Protein AF-Q2K8Q1-F1 (afdb_monomer_lite)

Structure (mmCIF, N/CA/C/O backbone):
data_AF-Q2K8Q1-F1
#
_entry.id   AF-Q2K8Q1-F1
#
loop_
_atom_site.group_PDB
_atom_site.id
_atom_site.type_symbol
_atom_site.label_atom_id
_atom_site.label_alt_id
_atom_site.label_comp_id
_atom_site.label_asym_id
_atom_site.label_entity_id
_atom_site.label_seq_id
_atom_site.pdbx_PDB_ins_code
_atom_site.Cartn_x
_atom_site.Cartn_y
_atom_site.Cartn_z
_atom_site.occupancy
_atom_site.B_iso_or_equiv
_atom_site.auth_seq_id
_atom_site.auth_comp_id
_atom_site.auth_asym_id
_atom_site.auth_atom_id
_atom_site.pdbx_PDB_model_num
ATOM 1 N N . MET A 1 1 ? -39.542 -10.998 35.998 1.00 43.50 1 MET A N 1
ATOM 2 C CA . MET A 1 1 ? -39.465 -10.959 34.517 1.00 43.50 1 MET A CA 1
ATOM 3 C C . MET A 1 1 ? -38.481 -12.041 34.051 1.00 43.50 1 MET A C 1
ATOM 5 O O . MET A 1 1 ? -37.448 -12.207 34.684 1.00 43.50 1 MET A O 1
ATOM 9 N N . ARG A 1 2 ? -38.864 -12.892 33.085 1.00 36.72 2 ARG A N 1
ATOM 10 C CA . ARG A 1 2 ? -38.333 -14.264 32.885 1.00 36.72 2 ARG A CA 1
ATOM 11 C C . ARG A 1 2 ? -36.905 -14.329 32.301 1.00 36.72 2 ARG A C 1
ATOM 13 O O . ARG A 1 2 ? -36.666 -13.884 31.183 1.00 36.72 2 ARG A O 1
ATOM 20 N N . LEU A 1 3 ? -36.012 -15.054 32.987 1.00 36.19 3 LEU A N 1
ATOM 21 C CA . LEU A 1 3 ? -34.649 -15.449 32.564 1.00 36.19 3 LEU A CA 1
ATOM 22 C C . LEU A 1 3 ? -34.578 -16.242 31.235 1.00 36.19 3 LEU A C 1
ATOM 24 O O . LEU A 1 3 ? -33.495 -16.469 30.696 1.00 36.19 3 LEU A O 1
ATOM 28 N N . SER A 1 4 ? -35.717 -16.678 30.690 1.00 42.75 4 SER A N 1
ATOM 29 C CA . SER A 1 4 ? -35.794 -17.489 29.470 1.00 42.75 4 SER A CA 1
ATOM 30 C C . SER A 1 4 ? -35.604 -16.692 28.172 1.00 42.75 4 SER A C 1
ATOM 32 O O . SER A 1 4 ? -35.225 -17.284 27.165 1.00 42.75 4 SER A O 1
ATOM 34 N N . GLY A 1 5 ? -35.859 -15.376 28.179 1.00 44.16 5 GLY A N 1
ATOM 35 C CA . GLY A 1 5 ? -35.709 -14.514 26.996 1.00 44.16 5 GLY A CA 1
ATOM 36 C C . GLY A 1 5 ? -34.243 -14.226 26.659 1.00 44.16 5 GLY A C 1
ATOM 37 O O . GLY A 1 5 ? -33.798 -14.492 25.548 1.00 44.16 5 GLY A O 1
ATOM 38 N N . LEU A 1 6 ? -33.459 -13.808 27.659 1.00 43.16 6 LEU A N 1
ATOM 39 C CA . LEU A 1 6 ? -32.033 -13.473 27.509 1.00 43.16 6 LEU A CA 1
ATOM 40 C C . LEU A 1 6 ? -31.179 -14.670 27.043 1.00 43.16 6 LEU A C 1
ATOM 42 O O . LEU A 1 6 ? -30.265 -14.508 26.238 1.00 43.16 6 LEU A O 1
ATOM 46 N N . ARG A 1 7 ? -31.508 -15.897 27.480 1.00 45.12 7 ARG A N 1
ATOM 47 C CA . ARG A 1 7 ? -30.810 -17.125 27.043 1.00 45.12 7 ARG A CA 1
ATOM 48 C C . ARG A 1 7 ? -31.082 -17.516 25.587 1.00 45.12 7 ARG A C 1
ATOM 50 O O . ARG A 1 7 ? -30.256 -18.216 25.003 1.00 45.12 7 ARG A O 1
ATOM 57 N N . LYS A 1 8 ? -32.220 -17.110 25.010 1.00 47.31 8 LYS A N 1
ATOM 58 C CA . LYS A 1 8 ? -32.505 -17.318 23.580 1.00 47.31 8 LYS A CA 1
ATOM 59 C C . LYS A 1 8 ? -31.765 -16.294 22.715 1.00 47.31 8 LYS A C 1
ATOM 61 O O . LYS A 1 8 ? -31.313 -16.665 21.637 1.00 47.31 8 LYS A O 1
ATOM 66 N N . SER A 1 9 ? -31.569 -15.073 23.219 1.00 46.81 9 SER A N 1
ATOM 67 C CA . SER A 1 9 ? -30.883 -14.003 22.487 1.00 46.81 9 SER A CA 1
ATOM 68 C C . SER A 1 9 ? -29.371 -14.197 22.353 1.00 46.81 9 SER A C 1
ATOM 70 O O . SER A 1 9 ? -28.802 -13.874 21.326 1.00 46.81 9 SER A O 1
ATOM 72 N N . ALA A 1 10 ? -28.703 -14.833 23.315 1.00 50.16 10 ALA A N 1
ATOM 73 C CA . ALA A 1 10 ? -27.261 -15.108 23.231 1.00 50.16 10 ALA A CA 1
ATOM 74 C C . ALA A 1 10 ? -26.862 -16.190 22.192 1.00 50.16 10 ALA A C 1
ATOM 76 O O . ALA A 1 10 ? -25.740 -16.694 22.224 1.00 50.16 10 ALA A O 1
ATOM 77 N N . ARG A 1 11 ? -27.779 -16.628 21.313 1.00 61.91 11 ARG A N 1
ATOM 78 C CA . ARG A 1 11 ? -27.579 -17.795 20.438 1.00 61.91 11 ARG A CA 1
ATOM 79 C C . ARG A 1 11 ? -27.678 -17.528 18.938 1.00 61.91 11 ARG A C 1
ATOM 81 O O . ARG A 1 11 ? -27.364 -18.455 18.205 1.00 61.91 11 ARG A O 1
ATOM 88 N N . VAL A 1 12 ? -28.054 -16.340 18.453 1.00 66.81 12 VAL A N 1
ATOM 89 C CA . VAL A 1 12 ? -28.177 -16.123 16.991 1.00 66.81 12 VAL A CA 1
ATOM 90 C C . VAL A 1 12 ? -26.848 -16.295 16.282 1.00 66.81 12 VAL A C 1
ATOM 92 O O . VAL A 1 12 ? -26.797 -17.076 15.345 1.00 66.81 12 VAL A O 1
ATOM 95 N N . LEU A 1 13 ? -25.755 -15.714 16.784 1.00 65.50 13 LEU A N 1
ATOM 96 C CA . LEU A 1 13 ? -24.438 -15.943 16.181 1.00 65.50 13 LEU A CA 1
ATOM 97 C C . LEU A 1 13 ? -24.053 -17.429 16.205 1.00 65.50 13 LEU A C 1
ATOM 99 O O . LEU A 1 13 ? -23.504 -17.942 15.242 1.00 65.50 13 LEU A O 1
ATOM 103 N N . ARG A 1 14 ? -24.404 -18.155 17.274 1.00 67.25 14 ARG A N 1
ATOM 104 C CA . ARG A 1 14 ? -24.166 -19.603 17.370 1.00 67.25 14 ARG A CA 1
ATOM 105 C C . ARG A 1 14 ? -25.020 -20.400 16.372 1.00 67.25 14 ARG A C 1
ATOM 107 O O . ARG A 1 14 ? -24.540 -21.410 15.872 1.00 67.25 14 ARG A O 1
ATOM 114 N N . TYR A 1 15 ? -26.257 -19.983 16.099 1.00 71.38 15 TYR A N 1
ATOM 115 C CA . TYR A 1 15 ? -27.105 -20.603 15.078 1.00 71.38 15 TYR A CA 1
ATOM 116 C C . TYR A 1 15 ? -26.588 -20.289 13.675 1.00 71.38 15 TYR A C 1
ATOM 118 O O . TYR A 1 15 ? -26.389 -21.222 12.912 1.00 71.38 15 TYR A O 1
ATOM 126 N N . ILE A 1 16 ? -26.235 -19.032 13.398 1.00 67.88 16 ILE A N 1
ATOM 127 C CA . ILE A 1 16 ? -25.640 -18.622 12.124 1.00 67.88 16 ILE A CA 1
ATOM 128 C C . ILE A 1 16 ? -24.335 -19.397 11.867 1.00 67.88 16 ILE A C 1
ATOM 130 O O . ILE A 1 16 ? -24.210 -20.063 10.848 1.00 67.88 16 ILE A O 1
ATOM 134 N N . ILE A 1 17 ? -23.396 -19.428 12.822 1.00 68.31 17 ILE A N 1
ATOM 135 C CA . ILE A 1 17 ? -22.137 -20.195 12.696 1.00 68.31 17 ILE A CA 1
ATOM 136 C C . ILE A 1 17 ? -22.401 -21.683 12.416 1.00 68.31 17 ILE A C 1
ATOM 138 O O . ILE A 1 17 ? -21.688 -22.302 11.624 1.00 68.31 17 ILE A O 1
ATOM 142 N N . ARG A 1 18 ? -23.403 -22.272 13.080 1.00 74.44 18 ARG A N 1
ATOM 143 C CA . ARG A 1 18 ? -23.771 -23.679 12.883 1.00 74.44 18 ARG A CA 1
ATOM 144 C C . ARG A 1 18 ? -24.335 -23.915 11.483 1.00 74.44 18 ARG A C 1
ATOM 146 O O . ARG A 1 18 ? -23.992 -24.919 10.868 1.00 74.44 18 ARG A O 1
ATOM 153 N N . ASP A 1 19 ? -25.177 -23.011 11.000 1.00 73.50 19 ASP A N 1
ATOM 154 C CA . ASP A 1 19 ? -25.849 -23.138 9.709 1.00 73.50 19 ASP A CA 1
ATOM 155 C C . ASP A 1 19 ? -24.862 -22.919 8.535 1.00 73.50 19 ASP A C 1
ATOM 157 O O . ASP A 1 19 ? -25.042 -23.502 7.470 1.00 73.50 19 ASP A O 1
ATOM 161 N N . HIS A 1 20 ? -23.743 -22.213 8.769 1.00 73.75 20 HIS A N 1
ATOM 162 C CA . HIS A 1 20 ? -22.607 -22.077 7.835 1.00 73.75 20 HIS A CA 1
ATOM 163 C C . HIS A 1 20 ? -21.549 -23.197 7.931 1.00 73.75 20 HIS A C 1
ATOM 165 O O . HIS A 1 20 ? -20.494 -23.123 7.298 1.00 73.75 20 HIS A O 1
ATOM 171 N N . GLY A 1 21 ? -21.784 -24.250 8.723 1.00 69.25 21 GLY A N 1
ATOM 172 C CA . GLY A 1 21 ? -20.933 -25.450 8.733 1.00 69.25 21 GLY A CA 1
ATOM 173 C C . GLY A 1 21 ? -19.509 -25.264 9.284 1.00 69.25 21 GLY A C 1
ATOM 174 O O . GLY A 1 21 ? -18.665 -26.134 9.086 1.00 69.25 21 GLY A O 1
ATOM 175 N N . GLY A 1 22 ? -19.224 -24.160 9.987 1.00 57.22 22 GLY A N 1
ATOM 176 C CA . GLY A 1 22 ? -17.948 -23.936 10.686 1.00 57.22 22 GLY A CA 1
ATOM 177 C C . GLY A 1 22 ? -16.752 -23.504 9.820 1.00 57.22 22 GLY A C 1
ATOM 178 O O . GLY A 1 22 ? -15.639 -23.431 10.338 1.00 57.22 22 GLY A O 1
ATOM 179 N N . GLY A 1 23 ? -16.955 -23.208 8.530 1.00 62.62 23 GLY A N 1
ATOM 180 C CA . GLY A 1 23 ? -15.929 -22.631 7.650 1.00 62.62 23 GLY A CA 1
ATOM 181 C C . GLY A 1 23 ? -15.737 -21.118 7.833 1.00 62.62 23 GLY A C 1
ATOM 182 O O . GLY A 1 23 ? -16.373 -20.493 8.678 1.00 62.62 23 GLY A O 1
ATOM 183 N N . ARG A 1 24 ? -14.872 -20.496 7.015 1.00 54.81 24 ARG A N 1
ATOM 184 C CA . ARG A 1 24 ? -14.871 -19.029 6.862 1.00 54.81 24 ARG A CA 1
ATOM 185 C C . ARG A 1 24 ? -16.133 -18.639 6.093 1.00 54.81 24 ARG A C 1
ATOM 187 O O . ARG A 1 24 ? -16.295 -19.068 4.956 1.00 54.81 24 ARG A O 1
ATOM 194 N N . PHE A 1 25 ? -16.995 -17.834 6.698 1.00 66.75 25 PHE A N 1
ATOM 195 C CA . PHE A 1 25 ? -18.214 -17.335 6.066 1.00 66.75 25 PHE A CA 1
ATOM 196 C C . PHE A 1 25 ? -18.355 -15.832 6.315 1.00 66.75 25 PHE A C 1
ATOM 198 O O . PHE A 1 25 ? -17.809 -15.296 7.281 1.00 66.75 25 PHE A O 1
ATOM 205 N N . GLN A 1 26 ? -19.076 -15.156 5.427 1.00 68.44 26 GLN A N 1
ATOM 206 C CA . GLN A 1 26 ? -19.532 -13.786 5.632 1.00 68.44 26 GLN A CA 1
ATOM 207 C C . GLN A 1 26 ? -21.028 -13.816 5.920 1.00 68.44 26 GLN A C 1
ATOM 209 O O . GLN A 1 26 ? -21.761 -14.602 5.321 1.00 68.44 26 GLN A O 1
ATOM 214 N N . LEU A 1 27 ? -21.473 -12.966 6.843 1.00 75.38 27 LEU A N 1
ATOM 215 C CA . LEU A 1 27 ? -22.897 -12.783 7.095 1.00 75.38 27 LEU A CA 1
ATOM 216 C C . LEU A 1 27 ? -23.544 -12.165 5.857 1.00 75.38 27 LEU A C 1
ATOM 218 O O . LEU A 1 27 ? -23.060 -11.155 5.343 1.00 75.38 27 LEU A O 1
ATOM 222 N N . SER A 1 28 ? -24.664 -12.728 5.412 1.00 79.62 28 SER A N 1
ATOM 223 C CA . SER A 1 28 ? -25.544 -12.025 4.480 1.00 79.62 28 SER A CA 1
ATOM 224 C C . SER A 1 28 ? -26.040 -10.712 5.109 1.00 79.62 28 SER A C 1
ATOM 226 O O . SER A 1 28 ? -26.120 -10.609 6.340 1.00 79.62 28 SER A O 1
ATOM 228 N N . PRO A 1 29 ? -26.445 -9.709 4.307 1.00 77.81 29 PRO A N 1
ATOM 229 C CA . PRO A 1 29 ? -26.976 -8.449 4.836 1.00 77.81 29 PRO A CA 1
ATOM 230 C C . PRO A 1 29 ? -28.132 -8.650 5.827 1.00 77.81 29 PRO A C 1
ATOM 232 O O . PRO A 1 29 ? -28.223 -7.963 6.843 1.00 77.81 29 PRO A O 1
ATOM 235 N N . THR A 1 30 ? -28.987 -9.642 5.570 1.00 83.12 30 THR A N 1
ATOM 236 C CA . THR A 1 30 ? -30.102 -10.019 6.444 1.00 83.12 30 THR A CA 1
ATOM 237 C C . THR A 1 30 ? -29.646 -10.638 7.764 1.00 83.12 30 THR A C 1
ATOM 239 O O . THR A 1 30 ? -30.197 -10.307 8.813 1.00 83.12 30 THR A O 1
ATOM 242 N N . GLU A 1 31 ? -28.634 -11.509 7.746 1.00 79.31 31 GLU A N 1
ATOM 243 C CA . GLU A 1 31 ? -28.079 -12.108 8.968 1.00 79.31 31 GLU A CA 1
ATOM 244 C C . GLU A 1 31 ? -27.339 -11.071 9.814 1.00 79.31 31 GLU A C 1
ATOM 246 O O . GLU A 1 31 ? -27.481 -11.065 11.037 1.00 79.31 31 GLU A O 1
ATOM 251 N N . ALA A 1 32 ? -26.598 -10.166 9.169 1.00 75.81 32 ALA A N 1
ATOM 252 C CA . ALA A 1 32 ? -25.924 -9.057 9.830 1.00 75.81 32 ALA A CA 1
ATOM 253 C C . ALA A 1 32 ? -26.933 -8.129 10.525 1.00 75.81 32 ALA A C 1
ATOM 255 O O . ALA A 1 32 ? -26.781 -7.843 11.711 1.00 75.81 32 ALA A O 1
ATOM 256 N N . ALA A 1 33 ? -28.010 -7.738 9.832 1.00 82.25 33 ALA A N 1
ATOM 257 C CA . ALA A 1 33 ? -29.069 -6.911 10.410 1.00 82.25 33 ALA A CA 1
ATOM 258 C C . ALA A 1 33 ? -29.779 -7.604 11.588 1.00 82.25 33 ALA A C 1
ATOM 260 O O . ALA A 1 33 ? -30.023 -6.983 12.623 1.00 82.25 33 ALA A O 1
ATOM 261 N N . ALA A 1 34 ? -30.079 -8.902 11.468 1.00 82.69 34 ALA A N 1
ATOM 262 C CA . ALA A 1 34 ? -30.709 -9.670 12.541 1.00 82.69 34 ALA A CA 1
ATOM 263 C C . ALA A 1 34 ? -29.804 -9.798 13.780 1.00 82.69 34 ALA A C 1
ATOM 265 O O . ALA A 1 34 ? -30.277 -9.682 14.915 1.00 82.69 34 ALA A O 1
ATOM 266 N N . TYR A 1 35 ? -28.505 -10.026 13.569 1.00 81.25 35 TYR A N 1
ATOM 267 C CA . TYR A 1 35 ? -27.510 -10.072 14.637 1.00 81.25 35 TYR A CA 1
ATOM 268 C C . TYR A 1 35 ? -27.355 -8.714 15.337 1.00 81.25 35 TYR A C 1
ATOM 270 O O . TYR A 1 35 ? -27.349 -8.660 16.571 1.00 81.25 35 TYR A O 1
ATOM 278 N N . GLU A 1 36 ? -27.294 -7.624 14.570 1.00 82.81 36 GLU A N 1
ATOM 279 C CA . GLU A 1 36 ? -27.178 -6.262 15.096 1.00 82.81 36 GLU A CA 1
ATOM 280 C C . GLU A 1 36 ? -28.399 -5.895 15.950 1.00 82.81 36 GLU A C 1
ATOM 282 O O . GLU A 1 36 ? -28.254 -5.540 17.120 1.00 82.81 36 GLU A O 1
ATOM 287 N N . GLN A 1 37 ? -29.613 -6.105 15.426 1.00 86.50 37 GLN A N 1
ATOM 288 C CA . GLN A 1 37 ? -30.856 -5.818 16.148 1.00 86.50 37 GLN A CA 1
ATOM 289 C C . GLN A 1 37 ? -30.945 -6.585 17.473 1.00 86.50 37 GLN A C 1
ATOM 291 O O . GLN A 1 37 ? -31.422 -6.070 18.488 1.00 86.50 37 GLN A O 1
ATOM 296 N N . GLN A 1 38 ? -30.505 -7.844 17.490 1.00 85.69 38 GLN A N 1
ATOM 297 C CA . GLN A 1 38 ? -30.531 -8.635 18.712 1.00 85.69 38 GLN A CA 1
ATOM 298 C C . GLN A 1 38 ? -29.468 -8.197 19.722 1.00 85.69 38 GLN A C 1
ATOM 300 O O . GLN A 1 38 ? -29.753 -8.194 20.924 1.00 85.69 38 GLN A O 1
ATOM 305 N N . SER A 1 39 ? -28.278 -7.827 19.252 1.00 84.25 39 SER A N 1
ATOM 306 C CA . SER A 1 39 ? -27.220 -7.265 20.095 1.00 84.25 39 SER A CA 1
ATOM 307 C C . SER A 1 39 ? -27.689 -5.960 20.740 1.00 84.25 39 SER A C 1
ATOM 309 O O . SER A 1 39 ? -27.554 -5.802 21.954 1.00 84.25 39 SER A O 1
ATOM 311 N N . GLN A 1 40 ? -28.383 -5.113 19.974 1.00 89.25 40 GLN A N 1
ATOM 312 C CA . GLN A 1 40 ? -29.045 -3.904 20.461 1.00 89.25 40 GLN A CA 1
ATOM 313 C C . GLN A 1 40 ? -30.062 -4.199 21.571 1.00 89.25 40 GLN A C 1
ATOM 315 O O . GLN A 1 40 ? -29.990 -3.651 22.671 1.00 89.25 40 GLN A O 1
ATOM 320 N N . ASN A 1 41 ? -30.974 -5.145 21.328 1.00 89.12 41 ASN A N 1
ATOM 321 C CA . ASN A 1 41 ? -31.988 -5.537 22.309 1.00 89.12 41 ASN A CA 1
ATOM 322 C C . ASN A 1 41 ? -31.367 -6.093 23.603 1.00 89.12 41 ASN A C 1
ATOM 324 O O . ASN A 1 41 ? -31.872 -5.847 24.701 1.00 89.12 41 ASN A O 1
ATOM 328 N N . LEU A 1 42 ? -30.281 -6.864 23.487 1.00 88.38 42 LEU A N 1
ATOM 329 C CA . LEU A 1 42 ? -29.564 -7.422 24.633 1.00 88.38 42 LEU A CA 1
ATOM 330 C C . LEU A 1 42 ? -28.839 -6.334 25.435 1.00 88.38 42 LEU A C 1
ATOM 332 O O . LEU A 1 42 ? -28.869 -6.378 26.667 1.00 88.38 42 LEU A O 1
ATOM 336 N N . ALA A 1 43 ? -28.215 -5.375 24.752 1.00 89.31 43 ALA A N 1
ATOM 337 C CA . ALA A 1 43 ? -27.553 -4.229 25.363 1.00 89.31 43 ALA A CA 1
ATOM 338 C C . ALA A 1 43 ? -28.546 -3.387 26.173 1.00 89.31 43 ALA A C 1
ATOM 340 O O . ALA A 1 43 ? -28.348 -3.216 27.375 1.00 89.31 43 ALA A O 1
ATOM 341 N N . LEU A 1 44 ? -29.666 -2.987 25.560 1.00 91.12 44 LEU A N 1
ATOM 342 C CA . LEU A 1 44 ? -30.737 -2.229 26.218 1.00 91.12 44 LEU A CA 1
ATOM 343 C C . LEU A 1 44 ? -31.293 -2.961 27.448 1.00 91.12 44 LEU A C 1
ATOM 345 O O . LEU A 1 44 ? -31.420 -2.381 28.526 1.00 91.12 44 LEU A O 1
ATOM 349 N N . ALA A 1 45 ? -31.575 -4.263 27.323 1.00 90.44 45 ALA A N 1
ATOM 350 C CA . ALA A 1 45 ? -32.061 -5.065 28.445 1.00 90.44 45 ALA A CA 1
ATOM 351 C C . ALA A 1 45 ? -31.028 -5.193 29.578 1.00 90.44 45 ALA A C 1
ATOM 353 O O . ALA A 1 45 ? -31.401 -5.282 30.750 1.00 90.44 45 ALA A O 1
ATOM 354 N N . SER A 1 46 ? -29.738 -5.229 29.240 1.00 90.31 46 SER A N 1
ATOM 355 C CA . SER A 1 46 ? -28.653 -5.313 30.220 1.00 90.31 46 SER A CA 1
ATOM 356 C C . SER A 1 46 ? -28.462 -3.981 30.942 1.00 90.31 46 SER A C 1
ATOM 358 O O . SER A 1 46 ? -28.443 -3.974 32.170 1.00 90.31 46 SER A O 1
ATOM 360 N N . ALA A 1 47 ? -28.414 -2.867 30.208 1.00 90.75 47 ALA A N 1
ATOM 361 C CA . ALA A 1 47 ? -28.335 -1.520 30.769 1.00 90.75 47 ALA A CA 1
ATOM 362 C C . ALA A 1 47 ? -29.499 -1.253 31.738 1.00 90.75 47 ALA A C 1
ATOM 364 O O . ALA A 1 47 ? -29.276 -0.945 32.909 1.00 90.75 47 ALA A O 1
ATOM 365 N N . ALA A 1 48 ? -30.735 -1.545 31.310 1.00 91.56 48 ALA A N 1
ATOM 366 C CA . ALA A 1 48 ? -31.924 -1.416 32.152 1.00 91.56 48 ALA A CA 1
ATOM 367 C C . ALA A 1 48 ? -31.866 -2.297 33.412 1.00 91.56 48 ALA A C 1
ATOM 369 O O . ALA A 1 48 ? -32.267 -1.871 34.493 1.00 91.56 48 ALA A O 1
ATOM 370 N N . ARG A 1 49 ? -31.349 -3.530 33.303 1.00 92.00 49 ARG A N 1
ATOM 371 C CA . ARG A 1 49 ? -31.224 -4.449 34.446 1.00 92.00 49 ARG A CA 1
ATOM 372 C C . ARG A 1 49 ? -30.278 -3.921 35.522 1.00 92.00 49 ARG A C 1
ATOM 374 O O . ARG A 1 49 ? -30.519 -4.179 36.700 1.00 92.00 49 ARG A O 1
ATOM 381 N N . PHE A 1 50 ? -29.191 -3.276 35.119 1.00 92.00 50 PHE A N 1
ATOM 382 C CA . PHE A 1 50 ? -28.178 -2.766 36.040 1.00 92.00 50 PHE A CA 1
ATOM 383 C C . PHE A 1 50 ? -28.380 -1.289 36.397 1.00 92.00 50 PHE A C 1
ATOM 385 O O . PHE A 1 50 ? -27.602 -0.764 37.185 1.00 92.00 50 PHE A O 1
ATOM 392 N N . GLY A 1 51 ? -29.427 -0.644 35.868 1.00 92.50 51 GLY A N 1
ATOM 393 C CA . GLY A 1 51 ? -29.697 0.775 36.102 1.00 92.50 51 GLY A CA 1
ATOM 394 C C . GLY A 1 51 ? -28.594 1.678 35.552 1.00 92.50 51 GLY A C 1
ATOM 395 O O . GLY A 1 51 ? -28.295 2.697 36.157 1.00 92.50 51 GLY A O 1
ATOM 396 N N . ILE A 1 52 ? -27.956 1.262 34.457 1.00 92.69 52 ILE A N 1
ATOM 397 C CA . ILE A 1 52 ? -26.872 2.003 33.817 1.00 92.69 52 ILE A CA 1
ATOM 398 C C . ILE A 1 52 ? -27.488 2.844 32.702 1.00 92.69 52 ILE A C 1
ATOM 400 O O . ILE A 1 52 ? -28.104 2.283 31.792 1.00 92.69 52 ILE A O 1
ATOM 404 N N . GLY A 1 53 ? -27.340 4.162 32.793 1.00 91.12 53 GLY A N 1
ATOM 405 C CA . GLY A 1 53 ? -27.696 5.095 31.738 1.00 91.12 53 GLY A CA 1
ATOM 406 C C . GLY A 1 53 ? -26.522 5.382 30.807 1.00 91.12 53 GLY A C 1
ATOM 407 O O . GLY A 1 53 ? -25.396 4.900 30.972 1.00 91.12 53 GLY A O 1
ATOM 408 N N . ASP A 1 54 ? -26.818 6.169 29.784 1.00 88.50 54 ASP A N 1
ATOM 409 C CA . ASP A 1 54 ? -25.862 6.504 28.738 1.00 88.50 54 ASP A CA 1
ATOM 410 C C . ASP A 1 54 ? -24.724 7.394 29.257 1.00 88.50 54 ASP A C 1
ATOM 412 O O . ASP A 1 54 ? -23.558 7.175 28.924 1.00 88.50 54 ASP A O 1
ATOM 416 N N . ASP A 1 55 ? -25.035 8.341 30.146 1.00 93.00 55 ASP A N 1
ATOM 417 C CA . ASP A 1 55 ? -24.041 9.224 30.758 1.00 93.00 55 ASP A CA 1
ATOM 418 C C . ASP A 1 55 ? -23.037 8.440 31.618 1.00 93.00 55 ASP A C 1
ATOM 420 O O . ASP A 1 55 ? -21.836 8.721 31.570 1.00 93.00 55 ASP A O 1
ATOM 424 N N . GLU A 1 56 ? -23.477 7.407 32.349 1.00 94.56 56 GLU A N 1
ATOM 425 C CA . GLU A 1 56 ? -22.569 6.538 33.104 1.00 94.56 56 GLU A CA 1
ATOM 426 C C . GLU A 1 56 ? -21.651 5.723 32.186 1.00 94.56 56 GLU A C 1
ATOM 428 O O . GLU A 1 56 ? -20.469 5.543 32.493 1.00 94.56 56 GLU A O 1
ATOM 433 N N . LEU A 1 57 ? -22.162 5.244 31.047 1.00 94.00 57 LEU A N 1
ATOM 434 C CA . LEU A 1 57 ? -21.343 4.533 30.064 1.00 94.00 57 LEU A CA 1
ATOM 435 C C . LEU A 1 57 ? -20.304 5.454 29.421 1.00 94.00 57 LEU A C 1
ATOM 437 O O . LEU A 1 57 ? -19.157 5.048 29.238 1.00 94.00 57 LEU A O 1
ATOM 441 N N . LEU A 1 58 ? -20.671 6.697 29.112 1.00 94.56 58 LEU A N 1
ATOM 442 C CA . LEU A 1 58 ? -19.739 7.685 28.569 1.00 94.56 58 LEU A CA 1
ATOM 443 C C . LEU A 1 58 ? -18.685 8.084 29.597 1.00 94.56 58 LEU A C 1
ATOM 445 O O . LEU A 1 58 ? -17.504 8.138 29.259 1.00 94.56 58 LEU A O 1
ATOM 449 N N . ALA A 1 59 ? -19.077 8.295 30.855 1.00 95.69 59 ALA A N 1
ATOM 450 C CA . ALA A 1 59 ? -18.140 8.550 31.944 1.00 95.69 59 ALA A CA 1
ATOM 451 C C . ALA A 1 59 ? -17.149 7.386 32.113 1.00 95.69 59 ALA A C 1
ATOM 453 O O . ALA A 1 59 ? -15.944 7.609 32.252 1.00 95.69 59 ALA A O 1
ATOM 454 N N . LEU A 1 60 ? -17.632 6.141 32.022 1.00 96.06 60 LEU A N 1
ATOM 455 C CA . LEU A 1 60 ? -16.786 4.950 32.037 1.00 96.06 60 LEU A CA 1
ATOM 456 C C . LEU A 1 60 ? -15.820 4.920 30.844 1.00 96.06 60 LEU A C 1
ATOM 458 O O . LEU A 1 60 ? -14.634 4.651 31.029 1.00 96.06 60 LEU A O 1
ATOM 462 N N . ILE A 1 61 ? -16.298 5.214 29.632 1.00 96.38 61 ILE A N 1
ATOM 463 C CA . ILE A 1 61 ? -15.463 5.298 28.427 1.00 96.38 61 ILE A CA 1
ATOM 464 C C . ILE A 1 61 ? -14.370 6.358 28.598 1.00 96.38 61 ILE A C 1
ATOM 466 O O . ILE A 1 61 ? -13.205 6.070 28.326 1.00 96.38 61 ILE A O 1
ATOM 470 N N . HIS A 1 62 ? -14.718 7.551 29.088 1.00 96.56 62 HIS A N 1
ATOM 471 C CA . HIS A 1 62 ? -13.755 8.619 29.354 1.00 96.56 62 HIS A CA 1
ATOM 472 C C . HIS A 1 62 ? -12.682 8.170 30.346 1.00 96.56 62 HIS A C 1
ATOM 474 O O . HIS A 1 62 ? -11.492 8.274 30.046 1.00 96.56 62 HIS A O 1
ATOM 480 N N . PHE A 1 63 ? -13.095 7.603 31.482 1.00 97.06 63 PHE A N 1
ATOM 481 C CA . PHE A 1 63 ? -12.184 7.092 32.503 1.00 97.06 63 PHE A CA 1
ATOM 482 C C . PHE A 1 63 ? -11.226 6.029 31.945 1.00 97.06 63 PHE A C 1
ATOM 484 O O . PHE A 1 63 ? -10.011 6.107 32.143 1.00 97.06 63 PHE A O 1
ATOM 491 N N . LEU A 1 64 ? -11.753 5.037 31.225 1.00 97.25 64 LEU A N 1
ATOM 492 C CA . LEU A 1 64 ? -10.958 3.943 30.666 1.00 97.25 64 LEU A CA 1
ATOM 493 C C . LEU A 1 64 ? -9.977 4.443 29.594 1.00 97.25 64 LEU A C 1
ATOM 495 O O . LEU A 1 64 ? -8.830 3.998 29.562 1.00 97.25 64 LEU A O 1
ATOM 499 N N . ALA A 1 65 ? -10.399 5.381 28.746 1.00 96.06 65 ALA A N 1
ATOM 500 C CA . ALA A 1 65 ? -9.573 5.961 27.692 1.00 96.06 65 ALA A CA 1
ATOM 501 C C . ALA A 1 65 ? -8.478 6.895 28.243 1.00 96.06 65 ALA A C 1
ATOM 503 O O . ALA A 1 65 ? -7.341 6.870 27.765 1.00 96.06 65 ALA A O 1
ATOM 504 N N . GLU A 1 66 ? -8.779 7.678 29.281 1.00 96.56 66 GLU A N 1
ATOM 505 C CA . GLU A 1 66 ? -7.784 8.487 29.992 1.00 96.56 66 GLU A CA 1
ATOM 506 C C . GLU A 1 66 ? -6.760 7.600 30.702 1.00 96.56 66 GLU A C 1
ATOM 508 O O . GLU A 1 66 ? -5.552 7.802 30.572 1.00 96.56 66 GLU A O 1
ATOM 513 N N . THR A 1 67 ? -7.233 6.556 31.380 1.00 96.25 67 THR A N 1
ATOM 514 C CA . THR A 1 67 ? -6.358 5.615 32.081 1.00 96.25 67 THR A CA 1
ATOM 515 C C . THR A 1 67 ? -5.465 4.854 31.103 1.00 96.25 67 THR A C 1
ATOM 517 O O . THR A 1 67 ? -4.265 4.725 31.348 1.00 96.25 67 THR A O 1
ATOM 520 N N . TRP A 1 68 ? -6.009 4.418 29.960 1.00 96.38 68 TRP A N 1
ATOM 521 C CA . TRP A 1 68 ? -5.212 3.878 28.857 1.00 96.38 68 TRP A CA 1
ATOM 522 C C . TRP A 1 68 ? -4.115 4.861 28.430 1.00 96.38 68 TRP A C 1
ATOM 524 O O . TRP A 1 68 ? -2.948 4.479 28.357 1.00 96.38 68 TRP A O 1
ATOM 534 N N . SER A 1 69 ? -4.474 6.129 28.200 1.00 94.69 69 SER A N 1
ATOM 535 C CA . SER A 1 69 ? -3.544 7.170 27.748 1.00 94.69 69 SER A CA 1
ATOM 536 C C . SER A 1 69 ? -2.396 7.375 28.736 1.00 94.69 69 SER A C 1
ATOM 538 O O . SER A 1 69 ? -1.242 7.484 28.321 1.00 94.69 69 SER A O 1
ATOM 540 N N . ASN A 1 70 ? -2.698 7.403 30.035 1.00 95.56 70 ASN A N 1
ATOM 541 C CA . ASN A 1 70 ? -1.698 7.573 31.087 1.00 95.56 70 ASN A CA 1
ATOM 542 C C . ASN A 1 70 ? -0.713 6.396 31.105 1.00 95.56 70 ASN A C 1
ATOM 544 O O . ASN A 1 70 ? 0.492 6.601 30.982 1.00 95.56 70 ASN A O 1
ATOM 548 N N . TRP A 1 71 ? -1.212 5.155 31.130 1.00 95.94 71 TRP A N 1
ATOM 549 C CA . TRP A 1 71 ? -0.343 3.973 31.118 1.00 95.94 71 TRP A CA 1
ATOM 550 C C . TRP A 1 71 ? 0.464 3.819 29.829 1.00 95.94 71 TRP A C 1
ATOM 552 O O . TRP A 1 71 ? 1.600 3.340 29.866 1.00 95.94 71 TRP A O 1
ATOM 562 N N . HIS A 1 72 ? -0.105 4.223 28.692 1.00 90.75 72 HIS A N 1
ATOM 563 C CA . HIS A 1 72 ? 0.602 4.233 27.419 1.00 90.75 72 HIS A CA 1
ATOM 564 C C . HIS A 1 72 ? 1.788 5.209 27.449 1.00 90.75 72 HIS A C 1
ATOM 566 O O . HIS A 1 72 ? 2.895 4.830 27.068 1.00 90.75 72 HIS A O 1
ATOM 572 N N . ARG A 1 73 ? 1.595 6.429 27.972 1.00 90.62 73 ARG A N 1
ATOM 573 C CA . ARG A 1 73 ? 2.674 7.425 28.128 1.00 90.62 73 ARG A CA 1
ATOM 574 C C . ARG A 1 73 ? 3.748 7.005 29.119 1.00 90.62 73 ARG A C 1
ATOM 576 O O . ARG A 1 73 ? 4.921 7.262 28.875 1.00 90.62 73 ARG A O 1
ATOM 583 N N . ASP A 1 74 ? 3.359 6.304 30.176 1.00 94.62 74 ASP A N 1
ATOM 584 C CA . ASP A 1 74 ? 4.284 5.758 31.172 1.00 94.62 74 ASP A CA 1
ATOM 585 C C . ASP A 1 74 ? 5.081 4.542 30.657 1.00 94.62 74 ASP A C 1
ATOM 587 O O . ASP A 1 74 ? 5.829 3.921 31.415 1.00 94.62 74 ASP A O 1
ATOM 591 N N . GLY A 1 75 ? 4.910 4.152 29.386 1.00 91.88 75 GLY A N 1
ATOM 592 C CA . GLY A 1 75 ? 5.634 3.038 28.776 1.00 91.88 75 GLY A CA 1
ATOM 593 C C . GLY A 1 75 ? 5.214 1.670 29.318 1.00 91.88 75 GLY A C 1
ATOM 594 O O . GLY A 1 75 ? 6.027 0.746 29.358 1.00 91.88 75 GLY A O 1
ATOM 595 N N . ARG A 1 76 ? 3.953 1.516 29.753 1.00 92.69 76 ARG A N 1
ATOM 596 C CA . ARG A 1 76 ? 3.411 0.266 30.319 1.00 92.69 76 ARG A CA 1
ATOM 597 C C . ARG A 1 76 ? 2.373 -0.382 29.392 1.00 92.69 76 ARG A C 1
ATOM 599 O O . ARG A 1 76 ? 1.185 -0.418 29.726 1.00 92.69 76 ARG A O 1
ATOM 606 N N . PRO A 1 77 ? 2.795 -0.948 28.245 1.00 87.31 77 PRO A N 1
ATOM 607 C CA . PRO A 1 77 ? 1.881 -1.392 27.194 1.00 87.31 77 PRO A CA 1
ATOM 608 C C . PRO A 1 77 ? 0.939 -2.512 27.643 1.00 87.31 77 PRO A C 1
ATOM 610 O O . PRO A 1 77 ? -0.228 -2.492 27.281 1.00 87.31 77 PRO A O 1
ATOM 613 N N . LEU A 1 78 ? 1.389 -3.450 28.485 1.00 88.06 78 LEU A N 1
ATOM 614 C CA . LEU A 1 78 ? 0.535 -4.551 28.955 1.00 88.06 78 LEU A CA 1
ATOM 615 C C . LEU A 1 78 ? -0.648 -4.065 29.805 1.00 88.06 78 LEU A C 1
ATOM 617 O O . LEU A 1 78 ? -1.742 -4.617 29.715 1.00 88.06 78 LEU A O 1
ATOM 621 N N . ILE A 1 79 ? -0.438 -3.026 30.619 1.00 93.38 79 ILE A N 1
ATOM 622 C CA . ILE A 1 79 ? -1.509 -2.438 31.431 1.00 93.38 79 ILE A CA 1
ATOM 623 C C . ILE A 1 79 ? -2.444 -1.641 30.525 1.00 93.38 79 ILE A C 1
ATOM 625 O O . ILE A 1 79 ? -3.658 -1.806 30.614 1.00 93.38 79 ILE A O 1
ATOM 629 N N . ALA A 1 80 ? -1.888 -0.836 29.614 1.00 90.69 80 ALA A N 1
ATOM 630 C CA . ALA A 1 80 ? -2.680 -0.111 28.627 1.00 90.69 80 ALA A CA 1
ATOM 631 C C . ALA A 1 80 ? -3.578 -1.071 27.819 1.00 90.69 80 ALA A C 1
ATOM 633 O O . ALA A 1 80 ? -4.781 -0.845 27.726 1.00 90.69 80 ALA A O 1
ATOM 634 N N . GLU A 1 81 ? -3.056 -2.198 27.331 1.00 86.75 81 GLU A N 1
ATOM 635 C CA . GLU A 1 81 ? -3.841 -3.199 26.594 1.00 86.75 81 GLU A CA 1
ATOM 636 C C . GLU A 1 81 ? -4.995 -3.798 27.419 1.00 86.75 81 GLU A C 1
ATOM 638 O O . GLU A 1 81 ? -6.086 -4.011 26.888 1.00 86.75 81 GLU A O 1
ATOM 643 N N . ALA A 1 82 ? -4.822 -3.994 28.731 1.00 91.38 82 ALA A N 1
ATOM 644 C CA . ALA A 1 82 ? -5.921 -4.433 29.593 1.00 91.38 82 ALA A CA 1
ATOM 645 C C . ALA A 1 82 ? -7.062 -3.398 29.647 1.00 91.38 82 ALA A C 1
ATOM 647 O O . ALA A 1 82 ? -8.233 -3.761 29.520 1.00 91.38 82 ALA A O 1
ATOM 648 N N . TYR A 1 83 ? -6.735 -2.106 29.770 1.00 94.75 83 TYR A N 1
ATOM 649 C CA . TYR A 1 83 ? -7.733 -1.028 29.727 1.00 94.75 83 TYR A CA 1
ATOM 650 C C . TYR A 1 83 ? -8.390 -0.905 28.354 1.00 94.75 83 TYR A C 1
ATOM 652 O O . TYR A 1 83 ? -9.607 -0.742 28.275 1.00 94.75 83 TYR A O 1
ATOM 660 N N . LYS A 1 84 ? -7.614 -1.053 27.276 1.00 91.06 84 LYS A N 1
ATOM 661 C CA . LYS A 1 84 ? -8.122 -1.077 25.900 1.00 91.06 84 LYS A CA 1
ATOM 662 C C . LYS A 1 84 ? -9.166 -2.176 25.702 1.00 91.06 84 LYS A C 1
ATOM 664 O O . LYS A 1 84 ? -10.225 -1.906 25.143 1.00 91.06 84 LYS A O 1
ATOM 669 N N . ALA A 1 85 ? -8.914 -3.385 26.206 1.00 89.19 85 ALA A N 1
ATOM 670 C CA . ALA A 1 85 ? -9.851 -4.501 26.089 1.00 89.19 85 ALA A CA 1
ATOM 671 C C . ALA A 1 85 ? -11.192 -4.229 26.797 1.00 89.19 85 ALA A C 1
ATOM 673 O O . ALA A 1 85 ? -12.251 -4.569 26.269 1.00 89.19 85 ALA A O 1
ATOM 674 N N . VAL A 1 86 ? -11.171 -3.596 27.975 1.00 94.00 86 VAL A N 1
ATOM 675 C CA . VAL A 1 86 ? -12.401 -3.223 28.701 1.00 94.00 86 VAL A CA 1
ATOM 676 C C . VAL A 1 86 ? -13.112 -2.056 28.013 1.00 94.00 86 VAL A C 1
ATOM 678 O O . VAL A 1 86 ? -14.334 -2.089 27.855 1.00 94.00 86 VAL A O 1
ATOM 681 N N . LEU A 1 87 ? -12.354 -1.060 27.546 1.00 95.12 87 LEU A N 1
ATOM 682 C CA . LEU A 1 87 ? -12.870 0.088 26.803 1.00 95.12 87 LEU A CA 1
ATOM 683 C C . LEU A 1 87 ? -13.600 -0.350 25.529 1.00 95.12 87 LEU A C 1
ATOM 685 O O . LEU A 1 87 ? -14.681 0.159 25.250 1.00 95.12 87 LEU A O 1
ATOM 689 N N . GLU A 1 88 ? -13.070 -1.338 24.802 1.00 90.19 88 GLU A N 1
ATOM 690 C CA . GLU A 1 88 ? -13.730 -1.925 23.629 1.00 90.19 88 GLU A CA 1
ATOM 691 C C . GLU A 1 88 ? -15.145 -2.418 23.968 1.00 90.19 88 GLU A C 1
ATOM 693 O O . GLU A 1 88 ? -16.100 -2.158 23.236 1.00 90.19 88 GLU A O 1
ATOM 698 N N . LYS A 1 89 ? -15.307 -3.107 25.106 1.00 91.75 89 LYS A N 1
ATOM 699 C CA . LYS A 1 89 ? -16.612 -3.634 25.529 1.00 91.75 89 LYS A CA 1
ATOM 700 C C . LYS A 1 89 ? -17.563 -2.528 25.964 1.00 91.75 89 LYS A C 1
ATOM 702 O O . LYS A 1 89 ? -18.745 -2.613 25.637 1.00 91.75 89 LYS A O 1
ATOM 707 N N . ALA A 1 90 ? -17.059 -1.499 26.644 1.00 93.12 90 ALA A N 1
ATOM 708 C CA . ALA A 1 90 ? -17.850 -0.323 26.997 1.00 93.12 90 ALA A CA 1
ATOM 709 C C . ALA A 1 90 ? -18.359 0.396 25.736 1.00 93.12 90 ALA A C 1
ATOM 711 O O . ALA A 1 90 ? -19.553 0.641 25.620 1.00 93.12 90 ALA A O 1
ATOM 712 N N . ILE A 1 91 ? -17.489 0.613 24.745 1.00 92.44 91 ILE A N 1
ATOM 713 C CA . ILE A 1 91 ? -17.845 1.207 23.448 1.00 92.44 91 ILE A CA 1
ATOM 714 C C . ILE A 1 91 ? -18.921 0.397 22.729 1.00 92.44 91 ILE A C 1
ATOM 716 O O . ILE A 1 91 ? -19.906 0.967 22.266 1.00 92.44 91 ILE A O 1
ATOM 720 N N . ILE A 1 92 ? -18.743 -0.923 22.618 1.00 89.31 92 ILE A N 1
ATOM 721 C CA . ILE A 1 92 ? -19.726 -1.796 21.965 1.00 89.31 92 ILE A CA 1
ATOM 722 C C . ILE A 1 92 ? -21.077 -1.693 22.681 1.00 89.31 92 ILE A C 1
ATOM 724 O O . ILE A 1 92 ? -22.108 -1.561 22.024 1.00 89.31 92 ILE A O 1
ATOM 728 N N . LEU A 1 93 ? -21.074 -1.704 24.017 1.00 91.75 93 LEU A N 1
ATOM 729 C CA . LEU A 1 93 ? -22.293 -1.568 24.806 1.00 91.75 93 LEU A CA 1
ATOM 730 C C . LEU A 1 93 ? -22.985 -0.222 24.548 1.00 91.75 93 LEU A C 1
ATOM 732 O O . LEU A 1 93 ? -24.160 -0.236 24.196 1.00 91.75 93 LEU A O 1
ATOM 736 N N . THR A 1 94 ? -22.267 0.902 24.635 1.00 93.31 94 THR A N 1
ATOM 737 C CA . THR A 1 94 ? -22.811 2.250 24.381 1.00 93.31 94 THR A CA 1
ATOM 738 C C . THR A 1 94 ? -23.362 2.394 22.971 1.00 93.31 94 THR A C 1
ATOM 740 O O . THR A 1 94 ? -24.457 2.907 22.769 1.00 93.31 94 THR A O 1
ATOM 743 N N . ARG A 1 95 ? -22.639 1.892 21.964 1.00 93.00 95 ARG A N 1
ATOM 744 C CA . ARG A 1 95 ? -23.107 1.936 20.574 1.00 93.00 95 ARG A CA 1
ATOM 745 C C . ARG A 1 95 ? -24.431 1.206 20.398 1.00 93.00 95 ARG A C 1
ATOM 747 O O . ARG A 1 95 ? -25.304 1.690 19.684 1.00 93.00 95 ARG A O 1
ATOM 754 N N . HIS A 1 96 ? -24.587 0.060 21.051 1.00 90.62 96 HIS A N 1
ATOM 755 C CA . HIS A 1 96 ? -25.826 -0.697 21.000 1.00 90.62 96 HIS A CA 1
ATOM 756 C C . HIS A 1 96 ? -26.941 -0.077 21.861 1.00 90.62 96 HIS A C 1
ATOM 758 O O . HIS A 1 96 ? -28.101 -0.172 21.474 1.00 90.62 96 HIS A O 1
ATOM 764 N N . THR A 1 97 ? -26.657 0.566 22.997 1.00 91.12 97 THR A N 1
ATOM 765 C CA . THR A 1 97 ? -27.718 1.240 23.771 1.00 91.12 97 THR A CA 1
ATOM 766 C C . THR A 1 97 ? -28.231 2.486 23.054 1.00 91.12 97 THR A C 1
ATOM 768 O O . THR A 1 97 ? -29.440 2.670 22.951 1.00 91.12 97 THR A O 1
ATOM 771 N N . GLU A 1 98 ? 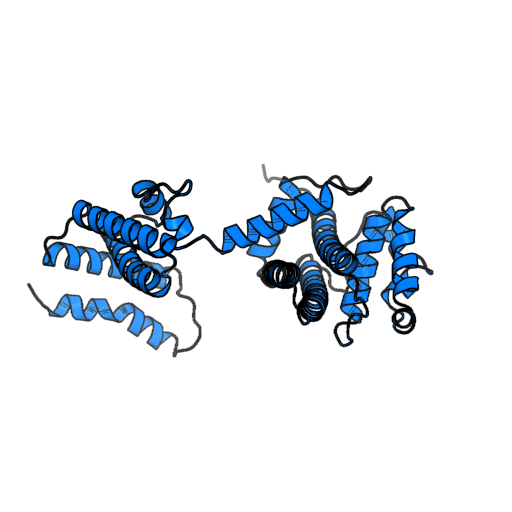-27.337 3.278 22.467 1.00 88.50 98 GLU A N 1
ATOM 772 C CA . GLU A 1 98 ? -27.691 4.553 21.833 1.00 88.50 98 GLU A CA 1
ATOM 773 C C . GLU A 1 98 ? -27.988 4.446 20.329 1.00 88.50 98 GLU A C 1
ATOM 775 O O . GLU A 1 98 ? -28.432 5.411 19.708 1.00 88.50 98 GLU A O 1
ATOM 780 N N . GLY A 1 99 ? -27.724 3.293 19.707 1.00 85.69 99 GLY A N 1
ATOM 781 C CA . GLY A 1 99 ? -27.830 3.132 18.253 1.00 85.69 99 GLY A CA 1
ATOM 782 C C . GLY A 1 99 ? -26.803 3.964 17.473 1.00 85.69 99 GLY A C 1
ATOM 783 O O . GLY A 1 99 ? -27.050 4.325 16.324 1.00 85.69 99 GLY A O 1
ATOM 784 N N . MET A 1 100 ? -25.662 4.291 18.087 1.00 87.25 100 MET A N 1
ATOM 785 C CA . MET A 1 100 ? -24.625 5.122 17.474 1.00 87.25 100 MET A CA 1
ATOM 786 C C . MET A 1 100 ? -23.630 4.313 16.635 1.00 87.25 100 MET A C 1
ATOM 788 O O . MET A 1 100 ? -23.146 3.234 17.001 1.00 87.25 100 MET A O 1
ATOM 792 N N . SER A 1 101 ? -23.232 4.899 15.509 1.00 86.69 101 SER A N 1
ATOM 793 C CA . SER A 1 101 ? -22.044 4.470 14.775 1.00 86.69 101 SER A CA 1
ATOM 794 C C . SER A 1 101 ? -20.770 4.734 15.588 1.00 86.69 101 SER A C 1
ATOM 796 O O . SER A 1 101 ? -20.735 5.568 16.494 1.00 86.69 101 SER A O 1
ATOM 798 N N . PHE A 1 102 ? -19.684 4.039 15.243 1.00 85.19 102 PHE A N 1
ATOM 799 C CA . PHE A 1 102 ? -18.385 4.288 15.873 1.00 85.19 102 PHE A CA 1
ATOM 800 C C . PHE A 1 102 ? -17.889 5.721 15.620 1.00 85.19 102 PHE A C 1
ATOM 802 O O . PHE A 1 102 ? -17.308 6.322 16.516 1.00 85.19 102 PHE A O 1
ATOM 809 N N . ALA A 1 103 ? -18.173 6.291 14.442 1.00 85.38 103 ALA A N 1
ATOM 810 C CA . ALA A 1 103 ? -17.814 7.667 14.101 1.00 85.38 103 ALA A CA 1
ATOM 811 C C . ALA A 1 103 ? -18.525 8.695 14.999 1.00 85.38 103 ALA A C 1
ATOM 813 O O . ALA A 1 103 ? -17.870 9.584 15.534 1.00 85.38 103 ALA A O 1
ATOM 814 N N . GLN A 1 104 ? -19.832 8.524 15.234 1.00 91.12 104 GLN A N 1
ATOM 815 C CA . GLN A 1 104 ? -20.598 9.389 16.141 1.00 91.12 104 GLN A CA 1
ATOM 816 C C . GLN A 1 104 ? -20.074 9.309 17.577 1.00 91.12 104 GLN A C 1
ATOM 818 O O . GLN A 1 104 ? -19.878 10.336 18.222 1.00 91.12 104 GLN A O 1
ATOM 823 N N . LEU A 1 105 ? -19.787 8.099 18.073 1.00 91.19 105 LEU A N 1
ATOM 824 C CA . LEU A 1 105 ? -19.232 7.944 19.417 1.00 91.19 105 LEU A CA 1
ATOM 825 C C . LEU A 1 105 ? -17.811 8.523 19.518 1.00 91.19 105 LEU A C 1
ATOM 827 O O . LEU A 1 105 ? -17.489 9.182 20.501 1.00 91.19 105 LEU A O 1
ATOM 831 N N . ARG A 1 106 ? -16.966 8.327 18.497 1.00 91.38 106 ARG A N 1
ATOM 832 C CA . ARG A 1 106 ? -15.632 8.944 18.402 1.00 91.38 106 ARG A CA 1
ATOM 833 C C . ARG A 1 106 ? -15.717 10.466 18.489 1.00 91.38 106 ARG A C 1
ATOM 835 O O . ARG A 1 106 ? -14.932 11.062 19.221 1.00 91.38 106 ARG A O 1
ATOM 842 N N . GLU A 1 107 ? -16.632 11.083 17.747 1.00 92.00 107 GLU A N 1
ATOM 843 C CA . GLU A 1 107 ? -16.847 12.532 17.778 1.00 92.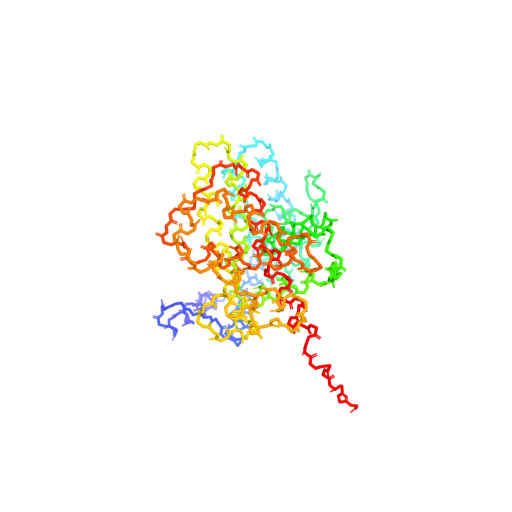00 107 GLU A CA 1
ATOM 844 C C . GLU A 1 107 ? -17.323 12.993 19.160 1.00 92.00 107 GLU A C 1
ATOM 846 O O . GLU A 1 107 ? -16.775 13.948 19.708 1.00 92.00 107 GLU A O 1
ATOM 851 N N . ARG A 1 108 ? -18.270 12.259 19.758 1.00 92.12 108 ARG A N 1
ATOM 852 C CA . ARG A 1 108 ? -18.822 12.556 21.085 1.00 92.12 108 ARG A CA 1
ATOM 853 C C . ARG A 1 108 ? -17.777 12.491 22.201 1.00 92.12 108 ARG A C 1
ATOM 855 O O . ARG A 1 108 ? -17.781 13.347 23.078 1.00 92.12 108 ARG A O 1
ATOM 862 N N . ILE A 1 109 ? -16.893 11.494 22.172 1.00 93.81 109 ILE A N 1
ATOM 863 C CA . ILE A 1 109 ? -15.813 11.329 23.160 1.00 93.81 109 ILE A CA 1
ATOM 864 C C . ILE A 1 109 ? -14.658 12.303 22.894 1.00 93.81 109 ILE A C 1
ATOM 866 O O . ILE A 1 109 ? -14.058 12.851 23.820 1.00 93.81 109 ILE A O 1
ATOM 870 N N . GLY A 1 110 ? -14.333 12.529 21.621 1.00 92.62 110 GLY A N 1
ATOM 871 C CA . GLY A 1 110 ? -13.338 13.503 21.199 1.00 92.62 110 GLY A CA 1
ATOM 872 C C . GLY A 1 110 ? -11.925 13.208 21.712 1.00 92.62 110 GLY A C 1
ATOM 873 O O . GLY A 1 110 ? -11.416 12.084 21.640 1.00 92.62 110 GLY A O 1
ATOM 874 N N . LYS A 1 111 ? -11.237 14.263 22.158 1.00 94.44 111 LYS A N 1
ATOM 875 C CA . LYS A 1 111 ? -9.836 14.218 22.600 1.00 94.44 111 LYS A CA 1
ATOM 876 C C . LYS A 1 111 ? -9.775 13.978 24.105 1.00 94.44 111 LYS A C 1
ATOM 878 O O . LYS A 1 111 ? -10.440 14.670 24.867 1.00 94.44 111 LYS A O 1
ATOM 883 N N . ILE A 1 112 ? -8.917 13.058 24.533 1.00 90.88 112 ILE A N 1
ATOM 884 C CA . ILE A 1 112 ? -8.666 12.757 25.950 1.00 90.88 112 ILE A CA 1
ATOM 885 C C . ILE A 1 112 ? -7.162 12.794 26.204 1.00 90.88 112 ILE A C 1
ATOM 887 O O . ILE A 1 112 ? -6.371 12.578 25.290 1.00 90.88 112 ILE A O 1
ATOM 891 N N . GLY A 1 113 ? -6.750 13.121 27.429 1.00 83.44 113 GLY A N 1
ATOM 892 C CA . GLY A 1 113 ? -5.350 13.062 27.846 1.00 83.44 113 GLY A CA 1
ATOM 893 C C . GLY A 1 113 ? -4.454 14.136 27.223 1.00 83.44 113 GLY A C 1
ATOM 894 O O . GLY A 1 113 ? -3.252 14.102 27.432 1.00 83.44 113 GLY A O 1
ATOM 895 N N . GLY A 1 114 ? -4.971 15.100 26.459 1.00 84.94 114 GLY A N 1
ATOM 896 C CA . GLY A 1 114 ? -4.156 16.150 25.827 1.00 84.94 114 GLY A CA 1
ATOM 897 C C . GLY A 1 114 ? -3.485 15.736 24.514 1.00 84.94 114 GLY A C 1
ATOM 898 O O . GLY A 1 114 ? -2.531 16.375 24.080 1.00 84.94 114 GLY A O 1
ATOM 899 N N . TRP A 1 115 ? -3.956 14.666 23.870 1.00 87.31 115 TRP A N 1
ATOM 900 C CA . TRP A 1 115 ? -3.551 14.351 22.502 1.00 87.31 115 TRP A CA 1
ATOM 901 C C . TRP A 1 115 ? -4.205 15.292 21.481 1.00 87.31 115 TRP A C 1
ATOM 903 O O . TRP A 1 115 ? -5.311 15.793 21.682 1.00 87.31 115 TRP A O 1
ATOM 913 N N . PHE A 1 116 ? -3.542 15.499 20.339 1.00 86.31 116 PHE A N 1
ATOM 914 C CA . PHE A 1 116 ? -4.072 16.341 19.261 1.00 86.31 116 PHE A CA 1
ATOM 915 C C . PHE A 1 116 ? -5.174 15.664 18.434 1.00 86.31 116 PHE A C 1
ATOM 917 O O . PHE A 1 116 ? -6.012 16.369 17.863 1.00 86.31 116 PHE A O 1
ATOM 924 N N . LYS A 1 117 ? -5.187 14.326 18.394 1.00 87.06 117 LYS A N 1
ATOM 925 C CA . LYS A 1 117 ? -6.187 13.493 17.710 1.00 87.06 117 LYS A CA 1
ATOM 926 C C . LYS A 1 117 ? -7.255 12.992 18.700 1.00 87.06 117 LYS A C 1
ATOM 928 O O . LYS A 1 117 ? -6.949 12.875 19.890 1.00 87.06 117 LYS A O 1
ATOM 933 N N . PRO A 1 118 ? -8.483 12.694 18.238 1.00 92.06 118 PRO A N 1
ATOM 934 C CA . PRO A 1 118 ? -9.460 11.944 19.022 1.00 92.06 118 PRO A CA 1
ATOM 935 C C . PRO A 1 118 ? -8.854 10.668 19.613 1.00 92.06 118 PRO A C 1
ATOM 937 O O . PRO A 1 118 ? -8.071 9.982 18.959 1.00 92.06 118 PRO A O 1
ATOM 940 N N . ILE A 1 119 ? -9.206 10.342 20.857 1.00 92.12 119 ILE A N 1
ATOM 941 C CA . ILE A 1 119 ? -8.530 9.272 21.603 1.00 92.12 119 ILE A CA 1
ATOM 942 C C . ILE A 1 119 ? -8.720 7.898 20.954 1.00 92.12 119 ILE A C 1
ATOM 944 O O . ILE A 1 119 ? -7.796 7.092 20.930 1.00 92.12 119 ILE A O 1
ATOM 948 N N . PHE A 1 120 ? -9.886 7.642 20.361 1.00 91.12 120 PHE A N 1
ATOM 949 C CA . PHE A 1 120 ? -10.145 6.375 19.681 1.00 91.12 120 PHE A CA 1
ATOM 950 C C . PHE A 1 120 ? -9.273 6.172 18.446 1.00 91.12 120 PHE A C 1
ATOM 952 O O . PHE A 1 120 ? -8.937 5.029 18.170 1.00 91.12 120 PHE A O 1
ATOM 959 N N . ASP A 1 121 ? -8.814 7.240 17.789 1.00 86.88 121 ASP A N 1
ATOM 960 C CA . ASP A 1 121 ? -7.878 7.130 16.660 1.00 86.88 121 ASP A CA 1
ATOM 961 C C . ASP A 1 121 ? -6.480 6.708 17.100 1.00 86.88 121 ASP A C 1
ATOM 963 O O . ASP A 1 121 ? -5.686 6.251 16.290 1.00 86.88 121 ASP A O 1
ATOM 967 N N . LEU A 1 122 ? -6.153 6.898 18.378 1.00 86.00 122 LEU A N 1
ATOM 968 C CA . LEU A 1 122 ? -4.878 6.470 18.947 1.00 86.00 122 LEU A CA 1
ATOM 969 C C . LEU A 1 122 ? -4.957 5.028 19.449 1.00 86.00 122 LEU A C 1
ATOM 971 O O . LEU A 1 122 ? -3.991 4.280 19.332 1.00 86.00 122 LEU A O 1
ATOM 975 N N . ILE A 1 123 ? -6.102 4.636 20.014 1.00 85.88 123 ILE A N 1
ATOM 976 C CA . ILE A 1 123 ? -6.308 3.298 20.585 1.00 85.88 123 ILE A CA 1
ATOM 977 C C . ILE A 1 123 ? -6.614 2.265 19.489 1.00 85.88 123 ILE A C 1
ATOM 979 O O . ILE A 1 123 ? -6.076 1.151 19.510 1.00 85.88 123 ILE A O 1
ATOM 983 N N . TRP A 1 124 ? -7.472 2.641 18.539 1.00 85.56 124 TRP A N 1
ATOM 984 C CA . TRP A 1 124 ? -7.879 1.863 17.369 1.00 85.56 124 TRP A CA 1
ATOM 985 C C . TRP A 1 124 ? -7.779 2.746 16.127 1.00 85.56 124 TRP A C 1
ATOM 987 O O . TRP A 1 124 ? -8.806 3.199 15.612 1.00 85.56 124 TRP A O 1
ATOM 997 N N . PRO A 1 125 ? -6.555 3.018 15.652 1.00 77.81 125 PRO A N 1
ATOM 998 C CA . PRO A 1 125 ? -6.396 3.719 14.393 1.00 77.81 125 PRO A CA 1
ATOM 999 C C . PRO A 1 125 ? -7.153 2.975 13.293 1.00 77.81 125 PRO A C 1
ATOM 1001 O O . PRO A 1 125 ? -7.230 1.739 13.287 1.00 77.81 125 PRO A O 1
ATOM 1004 N N . ASP A 1 126 ? -7.717 3.736 12.359 1.00 79.19 126 ASP A N 1
ATOM 1005 C CA . ASP A 1 126 ? -8.204 3.171 11.110 1.00 79.19 126 ASP A CA 1
ATOM 1006 C C . ASP A 1 126 ? -6.987 2.738 10.295 1.00 79.19 126 ASP A C 1
ATOM 1008 O O . ASP A 1 126 ? -6.451 3.488 9.482 1.00 79.19 126 ASP A O 1
ATOM 1012 N N . TRP A 1 127 ? -6.512 1.525 10.579 1.00 77.75 127 TRP A N 1
ATOM 1013 C CA . TRP A 1 127 ? -5.334 0.959 9.938 1.00 77.75 127 TRP A CA 1
ATOM 1014 C C . TRP A 1 127 ? -5.468 0.976 8.416 1.00 77.75 127 TRP A C 1
ATOM 1016 O O . TRP A 1 127 ? -4.474 1.172 7.729 1.00 77.75 127 TRP A O 1
ATOM 1026 N N . ALA A 1 128 ? -6.679 0.806 7.876 1.00 80.00 128 ALA A N 1
ATOM 1027 C CA . ALA A 1 128 ? -6.885 0.851 6.436 1.00 80.00 128 ALA A CA 1
ATOM 1028 C C . ALA A 1 128 ? -6.617 2.259 5.886 1.00 80.00 128 ALA A C 1
ATOM 1030 O O . ALA A 1 128 ? -5.880 2.394 4.911 1.00 80.00 128 ALA A O 1
ATOM 1031 N N . GLU A 1 129 ? -7.151 3.307 6.518 1.00 87.88 129 GLU A N 1
ATOM 1032 C CA . GLU A 1 129 ? -6.858 4.687 6.112 1.00 87.88 129 GLU A CA 1
ATOM 1033 C C . GLU A 1 129 ? -5.407 5.103 6.386 1.00 87.88 129 GLU A C 1
ATOM 1035 O O . GLU A 1 129 ? -4.833 5.834 5.581 1.00 87.88 129 GLU A O 1
ATOM 1040 N N . GLU A 1 130 ? -4.769 4.614 7.453 1.00 86.75 130 GLU A N 1
ATOM 1041 C CA . GLU A 1 130 ? -3.344 4.873 7.699 1.00 86.75 130 GLU A CA 1
ATOM 1042 C C . GLU A 1 130 ? -2.450 4.256 6.620 1.00 86.75 130 GLU A C 1
ATOM 1044 O O . GLU A 1 130 ? -1.537 4.921 6.125 1.00 86.75 130 GLU A O 1
ATOM 1049 N N . GLU A 1 131 ? -2.715 3.012 6.209 1.00 89.31 131 GLU A N 1
ATOM 1050 C CA . GLU A 1 131 ? -1.953 2.390 5.125 1.00 89.31 131 GLU A CA 1
ATOM 1051 C C . GLU A 1 131 ? -2.228 3.074 3.773 1.00 89.31 131 GLU A C 1
ATOM 1053 O O . GLU A 1 131 ? -1.302 3.253 2.975 1.00 89.31 131 GLU A O 1
ATOM 1058 N N . LYS A 1 132 ? -3.465 3.530 3.519 1.00 93.75 132 LYS A N 1
ATOM 1059 C CA . LYS A 1 132 ? -3.771 4.369 2.348 1.00 93.75 132 LYS A CA 1
ATOM 1060 C C . LYS A 1 132 ? -2.982 5.669 2.366 1.00 93.75 132 LYS A C 1
ATOM 1062 O O . LYS A 1 132 ? -2.348 6.008 1.368 1.00 93.75 132 LYS A O 1
ATOM 1067 N N . GLU A 1 133 ? -2.979 6.373 3.492 1.00 93.19 133 GLU A N 1
ATOM 1068 C CA . GLU A 1 133 ? -2.260 7.635 3.636 1.00 93.19 133 GLU A CA 1
ATOM 1069 C C . GLU A 1 133 ? -0.750 7.457 3.466 1.00 93.19 133 GLU A C 1
ATOM 1071 O O . GLU A 1 133 ? -0.117 8.258 2.778 1.00 93.19 133 GLU A O 1
ATOM 1076 N N . ARG A 1 134 ? -0.179 6.366 3.992 1.00 93.12 134 ARG A N 1
ATOM 1077 C CA . ARG A 1 134 ? 1.228 5.999 3.772 1.00 93.12 134 ARG A CA 1
ATOM 1078 C C . ARG A 1 134 ? 1.550 5.925 2.279 1.00 93.12 134 ARG A C 1
ATOM 1080 O O . ARG A 1 134 ? 2.473 6.590 1.815 1.00 93.12 134 ARG A O 1
ATOM 1087 N N . VAL A 1 135 ? 0.749 5.190 1.501 1.00 96.44 135 VAL A N 1
ATOM 1088 C CA . VAL A 1 135 ? 0.936 5.094 0.043 1.00 96.44 135 VAL A CA 1
ATOM 1089 C C . VAL A 1 135 ? 0.787 6.460 -0.633 1.00 96.44 135 VAL A C 1
ATOM 1091 O O . VAL A 1 135 ? 1.622 6.806 -1.473 1.00 96.44 135 VAL A O 1
ATOM 1094 N N . ARG A 1 136 ? -0.223 7.262 -0.259 1.00 96.75 136 ARG A N 1
ATOM 1095 C CA . ARG A 1 136 ? -0.432 8.610 -0.822 1.00 96.75 136 ARG A CA 1
ATOM 1096 C C . ARG A 1 136 ? 0.786 9.501 -0.604 1.00 96.75 136 ARG A C 1
ATOM 1098 O O . ARG A 1 136 ? 1.273 10.103 -1.558 1.00 96.75 136 ARG A O 1
ATOM 1105 N N . LEU A 1 137 ? 1.287 9.590 0.627 1.00 93.94 137 LEU A N 1
ATOM 1106 C CA . LEU A 1 137 ? 2.421 10.450 0.972 1.00 93.94 137 LEU A CA 1
ATOM 1107 C C . LEU A 1 137 ? 3.699 10.017 0.252 1.00 93.94 137 LEU A C 1
ATOM 1109 O O . LEU A 1 137 ? 4.388 10.864 -0.324 1.00 93.94 137 LEU A O 1
ATOM 1113 N N . THR A 1 138 ? 3.971 8.712 0.207 1.00 94.50 138 THR A N 1
ATOM 1114 C CA . THR A 1 138 ? 5.136 8.164 -0.497 1.00 94.50 138 THR A CA 1
ATOM 1115 C C . THR A 1 138 ? 5.060 8.445 -1.998 1.00 94.50 138 THR A C 1
ATOM 1117 O O . THR A 1 138 ? 6.031 8.925 -2.586 1.00 94.50 138 THR A O 1
ATOM 1120 N N . LEU A 1 139 ? 3.892 8.260 -2.626 1.00 94.81 139 LEU A N 1
ATOM 1121 C CA . LEU A 1 139 ? 3.692 8.588 -4.041 1.00 94.81 139 LEU A CA 1
ATOM 1122 C C . LEU A 1 139 ? 3.793 10.092 -4.318 1.00 94.81 139 LEU A C 1
ATOM 1124 O O . LEU A 1 139 ? 4.430 10.472 -5.297 1.00 94.81 139 LEU A O 1
ATOM 1128 N N . LYS A 1 140 ? 3.241 10.956 -3.454 1.00 92.81 140 LYS A N 1
ATOM 1129 C CA . LYS A 1 140 ? 3.385 12.420 -3.574 1.00 92.81 140 LYS A CA 1
ATOM 1130 C C . LYS A 1 140 ? 4.853 12.838 -3.521 1.00 92.81 140 LYS A C 1
ATOM 1132 O O . LYS A 1 140 ? 5.282 13.679 -4.308 1.00 92.81 140 LYS A O 1
ATOM 1137 N N . GLY A 1 141 ? 5.637 12.254 -2.615 1.00 88.88 141 GLY A N 1
ATOM 1138 C CA . GLY A 1 141 ? 7.086 12.466 -2.566 1.00 88.88 141 GLY A CA 1
ATOM 1139 C C . GLY A 1 141 ? 7.777 12.010 -3.855 1.00 88.88 141 GLY A C 1
ATOM 1140 O O . GLY A 1 141 ? 8.556 12.760 -4.445 1.00 88.88 141 GLY A O 1
ATOM 1141 N N . ALA A 1 142 ? 7.433 10.811 -4.330 1.00 87.94 142 ALA A N 1
ATOM 1142 C CA . ALA A 1 142 ? 8.023 10.185 -5.509 1.00 87.94 142 ALA A CA 1
ATOM 1143 C C . ALA A 1 142 ? 7.738 10.915 -6.832 1.00 87.94 142 ALA A C 1
ATOM 1145 O O . ALA A 1 142 ? 8.552 10.847 -7.757 1.00 87.94 142 ALA A O 1
ATOM 1146 N N . THR A 1 143 ? 6.592 11.589 -6.951 1.00 85.44 143 THR A N 1
ATOM 1147 C CA . THR A 1 143 ? 6.177 12.273 -8.186 1.00 85.44 143 THR A CA 1
ATOM 1148 C C . THR A 1 143 ? 6.635 13.734 -8.227 1.00 85.44 143 THR A C 1
ATOM 1150 O O . THR A 1 143 ? 6.984 14.217 -9.304 1.00 85.44 143 THR A O 1
ATOM 1153 N N . ARG A 1 144 ? 6.772 14.411 -7.072 1.00 74.56 144 ARG A N 1
ATOM 1154 C CA . ARG A 1 144 ? 7.246 15.813 -6.955 1.00 74.56 144 ARG A CA 1
ATOM 1155 C C . ARG A 1 144 ? 8.643 16.080 -7.520 1.00 74.56 144 ARG A C 1
ATOM 1157 O O . ARG A 1 144 ? 8.898 17.173 -8.013 1.00 74.56 144 ARG A O 1
ATOM 1164 N N . SER A 1 145 ? 9.564 15.124 -7.398 1.00 56.12 145 SER A N 1
ATOM 1165 C CA . SER A 1 145 ? 10.977 15.303 -7.785 1.00 56.12 145 SER A CA 1
ATOM 1166 C C . SER A 1 145 ? 11.248 14.975 -9.255 1.00 56.12 145 SER A C 1
ATOM 1168 O O . SER A 1 145 ? 12.317 15.273 -9.792 1.00 56.12 145 SER A O 1
ATOM 1170 N N . SER A 1 146 ? 10.287 14.353 -9.926 1.00 53.91 146 SER A N 1
ATOM 1171 C CA . SER A 1 146 ? 10.515 13.850 -11.263 1.00 53.91 146 SER A CA 1
ATOM 1172 C C . SER A 1 146 ? 10.323 14.960 -12.297 1.00 53.91 146 SER A C 1
ATOM 1174 O O . SER A 1 146 ? 9.282 15.609 -12.366 1.00 53.91 146 SER A O 1
ATOM 1176 N N . LYS A 1 147 ? 11.322 15.144 -13.162 1.00 52.38 147 LYS A N 1
ATOM 1177 C CA . LYS A 1 147 ? 11.166 15.819 -14.459 1.00 52.38 147 LYS A CA 1
ATOM 1178 C C . LYS A 1 147 ? 10.287 14.958 -15.391 1.00 52.38 147 LYS A C 1
ATOM 1180 O O . LYS A 1 147 ? 10.686 14.668 -16.516 1.00 52.38 147 LYS A O 1
ATOM 1185 N N . LEU A 1 148 ? 9.142 14.457 -14.905 1.00 55.34 148 LEU A N 1
ATOM 1186 C CA . LEU A 1 148 ? 8.124 13.733 -15.671 1.00 55.34 148 LEU A CA 1
ATOM 1187 C C . LEU A 1 148 ? 7.466 14.742 -16.615 1.00 55.34 148 LEU A C 1
ATOM 1189 O O . LEU A 1 148 ? 6.352 15.202 -16.402 1.00 55.34 148 LEU A O 1
ATOM 1193 N N . ASN A 1 149 ? 8.186 15.127 -17.662 1.00 50.84 149 ASN A N 1
ATOM 1194 C CA . ASN A 1 149 ? 7.759 16.156 -18.605 1.00 50.84 149 ASN A CA 1
ATOM 1195 C C . ASN A 1 149 ? 6.608 15.705 -19.530 1.00 50.84 149 ASN A C 1
ATOM 1197 O O . ASN A 1 149 ? 6.298 16.423 -20.475 1.00 50.84 149 ASN A O 1
ATOM 1201 N N . THR A 1 150 ? 5.969 14.552 -19.295 1.00 61.94 150 THR A N 1
ATOM 1202 C CA . THR A 1 150 ? 4.916 14.031 -20.187 1.00 61.94 150 THR A CA 1
ATOM 1203 C C . THR A 1 150 ? 3.619 13.572 -19.525 1.00 61.94 150 THR A C 1
ATOM 1205 O O . THR A 1 150 ? 2.602 13.578 -20.210 1.00 61.94 150 THR A O 1
ATOM 1208 N N . ILE A 1 151 ? 3.586 13.245 -18.225 1.00 74.06 151 ILE A N 1
ATOM 1209 C CA . ILE A 1 151 ? 2.330 12.955 -17.504 1.00 74.06 151 ILE A CA 1
ATOM 1210 C C . ILE A 1 151 ? 2.311 13.765 -16.207 1.00 74.06 151 ILE A C 1
ATOM 1212 O O . ILE A 1 151 ? 3.098 13.506 -15.296 1.00 74.06 151 ILE A O 1
ATOM 1216 N N . ALA A 1 152 ? 1.411 14.747 -16.127 1.00 81.50 152 ALA A N 1
ATOM 1217 C CA . ALA A 1 152 ? 1.177 15.509 -14.907 1.00 81.50 152 ALA A CA 1
ATOM 1218 C C . ALA A 1 152 ? 0.376 14.648 -13.922 1.00 81.50 152 ALA A C 1
ATOM 1220 O O . ALA A 1 152 ? -0.802 14.391 -14.145 1.00 81.50 152 ALA A O 1
ATOM 1221 N N . VAL A 1 153 ? 1.021 14.197 -12.846 1.00 89.31 153 VAL A N 1
ATOM 1222 C CA . VAL A 1 153 ? 0.356 13.443 -11.776 1.00 89.31 153 VAL A CA 1
ATOM 1223 C C . VAL A 1 153 ? -0.228 14.419 -10.760 1.00 89.31 153 VAL A C 1
ATOM 1225 O O . VAL A 1 153 ? 0.510 15.185 -10.137 1.00 89.31 153 VAL A O 1
ATOM 1228 N N . THR A 1 154 ? -1.544 14.381 -10.575 1.00 92.00 154 THR A N 1
ATOM 1229 C CA . THR A 1 154 ? -2.258 15.197 -9.589 1.00 92.00 154 THR A CA 1
ATOM 1230 C C . THR A 1 154 ? -2.478 14.444 -8.275 1.00 92.00 154 THR A C 1
ATOM 1232 O O . THR A 1 154 ? -2.420 13.215 -8.211 1.00 92.00 154 THR A O 1
ATOM 1235 N N . ASP A 1 155 ? -2.798 15.178 -7.206 1.00 93.00 155 ASP A N 1
ATOM 1236 C CA . ASP A 1 155 ? -3.218 14.575 -5.933 1.00 93.00 155 ASP A CA 1
ATOM 1237 C C . ASP A 1 155 ? -4.485 13.711 -6.099 1.00 93.00 155 ASP A C 1
ATOM 1239 O O . ASP A 1 155 ? -4.625 12.697 -5.417 1.00 93.00 155 ASP A O 1
ATOM 1243 N N . SER A 1 156 ? -5.372 14.073 -7.035 1.00 94.69 156 SER A N 1
ATOM 1244 C CA . SER A 1 156 ? -6.575 13.295 -7.353 1.00 94.69 156 SER A CA 1
ATOM 1245 C C . SER A 1 156 ? -6.242 11.969 -8.035 1.00 94.69 156 SER A C 1
ATOM 1247 O O . SER A 1 156 ? -6.917 10.976 -7.779 1.00 94.69 156 SER A O 1
ATOM 1249 N N . ASP A 1 157 ? -5.199 11.924 -8.867 1.00 95.31 157 ASP A N 1
ATOM 1250 C CA . ASP A 1 157 ? -4.755 10.681 -9.510 1.00 95.31 157 ASP A CA 1
ATOM 1251 C C . ASP A 1 157 ? -4.201 9.694 -8.481 1.00 95.31 157 ASP A C 1
ATOM 1253 O O . ASP A 1 157 ? -4.497 8.500 -8.524 1.00 95.31 157 ASP A O 1
ATOM 1257 N N . ILE A 1 158 ? -3.428 10.206 -7.517 1.00 96.56 158 ILE A N 1
ATOM 1258 C CA . ILE A 1 158 ? -2.893 9.411 -6.406 1.00 96.56 158 ILE A CA 1
ATOM 1259 C C . ILE A 1 158 ? -4.039 8.883 -5.535 1.00 96.56 158 ILE A C 1
ATOM 1261 O O . ILE A 1 158 ? -4.048 7.700 -5.194 1.00 96.56 158 ILE A O 1
ATOM 1265 N N . GLU A 1 159 ? -5.024 9.725 -5.211 1.00 96.50 159 GLU A N 1
ATOM 1266 C CA . GLU A 1 159 ? -6.213 9.317 -4.453 1.00 96.50 159 GLU A CA 1
ATOM 1267 C C . GLU A 1 159 ? -7.009 8.228 -5.184 1.00 96.50 159 GLU A C 1
ATOM 1269 O O . GLU A 1 159 ? -7.360 7.202 -4.597 1.00 96.50 159 GLU A O 1
ATOM 1274 N N . ALA A 1 160 ? -7.265 8.422 -6.480 1.00 97.25 160 ALA A N 1
ATOM 1275 C CA . ALA A 1 160 ? -7.990 7.465 -7.307 1.00 97.25 160 ALA A CA 1
ATOM 1276 C C . ALA A 1 160 ? -7.256 6.120 -7.387 1.00 97.25 160 ALA A C 1
ATOM 1278 O O . ALA A 1 160 ? -7.884 5.071 -7.239 1.00 97.25 160 ALA A O 1
ATOM 1279 N N . PHE A 1 161 ? -5.930 6.141 -7.546 1.00 98.12 161 PHE A N 1
ATOM 1280 C CA . PHE A 1 161 ? -5.115 4.930 -7.557 1.00 98.12 161 PHE A CA 1
ATOM 1281 C C . PHE A 1 161 ? -5.172 4.183 -6.220 1.00 98.12 161 PHE A C 1
ATOM 1283 O O . PHE A 1 161 ? -5.383 2.973 -6.195 1.00 98.12 161 PHE A O 1
ATOM 1290 N N . VAL A 1 162 ? -5.040 4.888 -5.095 1.00 97.75 162 VAL A N 1
ATOM 1291 C CA . VAL A 1 162 ? -5.095 4.277 -3.758 1.00 97.75 162 VAL A CA 1
ATOM 1292 C C . VAL A 1 162 ? -6.468 3.667 -3.473 1.00 97.75 162 VAL A C 1
ATOM 1294 O O . VAL A 1 162 ? -6.555 2.549 -2.957 1.00 97.75 162 VAL A O 1
ATOM 1297 N N . ASN A 1 163 ? -7.545 4.345 -3.871 1.00 96.06 163 ASN A N 1
ATOM 1298 C CA . ASN A 1 163 ? -8.895 3.799 -3.754 1.00 96.06 163 ASN A CA 1
ATOM 1299 C C . ASN A 1 163 ? -9.119 2.602 -4.683 1.00 96.06 163 ASN A C 1
ATOM 1301 O O . ASN A 1 163 ? -9.752 1.633 -4.269 1.00 96.06 163 ASN A O 1
ATOM 1305 N N . PHE A 1 164 ? -8.551 2.618 -5.891 1.00 97.25 164 PHE A N 1
ATOM 1306 C CA . PHE A 1 164 ? -8.540 1.463 -6.788 1.00 97.25 164 PHE A CA 1
ATOM 1307 C C . PHE A 1 164 ? -7.835 0.255 -6.156 1.00 97.25 164 PHE A C 1
ATOM 1309 O O . PHE A 1 164 ? -8.388 -0.844 -6.176 1.00 97.25 164 PHE A O 1
ATOM 1316 N N . LEU A 1 165 ? -6.660 0.447 -5.543 1.00 97.06 165 LEU A N 1
ATOM 1317 C CA . LEU A 1 165 ? -5.943 -0.632 -4.855 1.00 97.06 165 LEU A CA 1
ATOM 1318 C C . LEU A 1 165 ? -6.788 -1.243 -3.729 1.00 97.06 165 LEU A C 1
ATOM 1320 O O . LEU A 1 165 ? -6.883 -2.465 -3.617 1.00 97.06 165 LEU A O 1
ATOM 1324 N N . ALA A 1 166 ? -7.416 -0.395 -2.911 1.00 92.69 166 ALA A N 1
ATOM 1325 C CA . ALA A 1 166 ? -8.241 -0.837 -1.791 1.00 92.69 166 ALA A CA 1
ATOM 1326 C C . ALA A 1 166 ? -9.518 -1.557 -2.254 1.00 92.69 166 ALA A C 1
ATOM 1328 O O . ALA A 1 166 ? -9.851 -2.617 -1.732 1.00 92.69 166 ALA A O 1
ATOM 1329 N N . ALA A 1 167 ? -10.219 -1.016 -3.253 1.00 91.25 167 ALA A N 1
ATOM 1330 C CA . ALA A 1 167 ? -11.436 -1.625 -3.789 1.00 91.25 167 ALA A CA 1
ATOM 1331 C C . ALA A 1 167 ? -11.157 -2.928 -4.560 1.00 91.25 167 ALA A C 1
ATOM 1333 O O . ALA A 1 167 ? -12.007 -3.815 -4.600 1.00 91.25 167 ALA A O 1
ATOM 1334 N N . GLY A 1 168 ? -9.972 -3.048 -5.165 1.00 89.00 168 GLY A N 1
ATOM 1335 C CA . GLY A 1 168 ? -9.553 -4.205 -5.952 1.00 89.00 168 GLY A CA 1
ATOM 1336 C C . GLY A 1 168 ? -8.966 -5.369 -5.150 1.00 89.00 168 GLY A C 1
ATOM 1337 O O . GLY A 1 168 ? -8.534 -6.339 -5.770 1.00 89.00 168 GLY A O 1
ATOM 1338 N N . GLY A 1 169 ? -8.905 -5.288 -3.813 1.00 90.12 169 GLY A N 1
ATOM 1339 C CA . GLY A 1 169 ? -8.266 -6.323 -2.988 1.00 90.12 169 GLY A CA 1
ATOM 1340 C C . GLY A 1 169 ? -6.770 -6.473 -3.291 1.00 90.12 169 GLY A C 1
ATOM 1341 O O . GLY A 1 169 ? -6.249 -7.581 -3.427 1.00 90.12 169 GLY A O 1
ATOM 1342 N N . LEU A 1 170 ? -6.079 -5.346 -3.500 1.00 94.31 170 LEU A N 1
ATOM 1343 C CA . LEU A 1 170 ? -4.645 -5.297 -3.793 1.00 94.31 170 LEU A CA 1
ATOM 1344 C C . LEU A 1 170 ? -3.842 -4.931 -2.533 1.00 94.31 170 LEU A C 1
ATOM 1346 O O . LEU A 1 170 ? -2.875 -4.168 -2.594 1.00 94.31 170 LEU A O 1
ATOM 1350 N N . GLU A 1 171 ? -4.216 -5.502 -1.379 1.00 92.25 171 GLU A N 1
ATOM 1351 C CA . GLU A 1 171 ? -3.636 -5.204 -0.058 1.00 92.25 171 GLU A CA 1
ATOM 1352 C C . GLU A 1 171 ? -2.122 -5.445 -0.008 1.00 92.25 171 GLU A C 1
ATOM 1354 O O . GLU A 1 171 ? -1.392 -4.756 0.707 1.00 92.25 171 GLU A O 1
ATOM 1359 N N . ALA A 1 172 ? -1.632 -6.382 -0.826 1.00 93.38 172 ALA A N 1
ATOM 1360 C CA . ALA A 1 172 ? -0.211 -6.678 -0.961 1.00 93.38 172 ALA A CA 1
ATOM 1361 C C . ALA A 1 172 ? 0.624 -5.435 -1.310 1.00 93.38 172 ALA A C 1
ATOM 1363 O O . ALA A 1 172 ? 1.764 -5.339 -0.865 1.00 93.38 172 ALA A O 1
ATOM 1364 N N . PHE A 1 173 ? 0.077 -4.470 -2.056 1.00 97.25 173 PHE A N 1
ATOM 1365 C CA . PHE A 1 173 ? 0.781 -3.227 -2.374 1.00 97.25 173 PHE A CA 1
ATOM 1366 C C . PHE A 1 173 ? 1.065 -2.404 -1.105 1.00 97.25 173 PHE A C 1
ATOM 1368 O O . PHE A 1 173 ? 2.19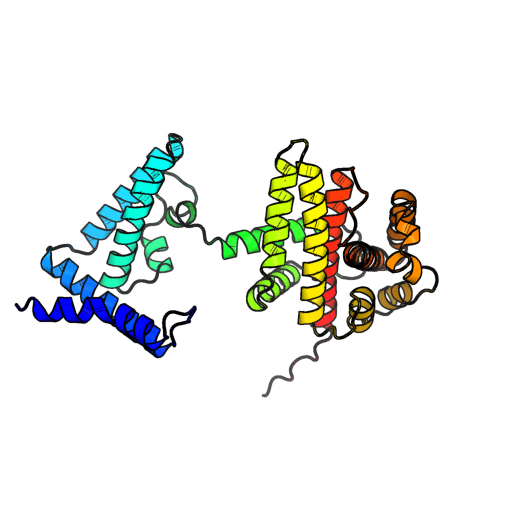7 -1.981 -0.872 1.00 97.25 173 PHE A O 1
ATOM 1375 N N . PHE A 1 174 ? 0.059 -2.252 -0.240 1.00 96.25 174 PHE A N 1
ATOM 1376 C CA . PHE A 1 174 ? 0.172 -1.530 1.030 1.00 96.25 174 PHE A CA 1
ATOM 1377 C C . PHE A 1 174 ? 1.137 -2.230 1.990 1.00 96.25 174 PHE A C 1
ATOM 1379 O O . PHE A 1 174 ? 2.041 -1.607 2.546 1.00 96.25 174 PHE A O 1
ATOM 1386 N N . TRP A 1 175 ? 0.999 -3.551 2.140 1.00 94.81 175 TRP A N 1
ATOM 1387 C CA . TRP A 1 175 ? 1.848 -4.326 3.048 1.00 94.81 175 TRP A CA 1
ATOM 1388 C C . TRP A 1 175 ? 3.317 -4.315 2.640 1.00 94.81 175 TRP A C 1
ATOM 1390 O O . TRP A 1 175 ? 4.186 -4.291 3.511 1.00 94.81 175 TRP A O 1
ATOM 1400 N N . ARG A 1 176 ? 3.609 -4.306 1.334 1.00 96.94 176 ARG A N 1
ATOM 1401 C CA . ARG A 1 176 ? 4.990 -4.235 0.845 1.00 96.94 176 ARG A CA 1
ATOM 1402 C C . ARG A 1 176 ? 5.637 -2.895 1.141 1.00 96.94 176 ARG A C 1
ATOM 1404 O O . ARG A 1 176 ? 6.802 -2.894 1.513 1.00 96.94 176 ARG A O 1
ATOM 1411 N N . LEU A 1 177 ? 4.901 -1.786 1.035 1.00 97.00 177 LEU A N 1
ATOM 1412 C CA . LEU A 1 177 ? 5.422 -0.472 1.420 1.00 97.00 177 LEU A CA 1
ATOM 1413 C C . LEU A 1 177 ? 5.754 -0.426 2.911 1.00 97.00 177 LEU A C 1
ATOM 1415 O O . LEU A 1 177 ? 6.873 -0.084 3.275 1.00 97.00 177 LEU A O 1
ATOM 1419 N N . LYS A 1 178 ? 4.812 -0.841 3.761 1.00 94.06 178 LYS A N 1
ATOM 1420 C CA . LYS A 1 178 ? 5.028 -0.879 5.209 1.00 94.06 178 LYS A CA 1
ATOM 1421 C C . LYS A 1 178 ? 6.234 -1.739 5.592 1.00 94.06 178 LYS A C 1
ATOM 1423 O O . LYS A 1 178 ? 7.106 -1.282 6.319 1.00 94.06 178 LYS A O 1
ATOM 1428 N N . SER A 1 179 ? 6.296 -2.968 5.074 1.00 93.69 179 SER A N 1
ATOM 1429 C CA . SER A 1 179 ? 7.403 -3.893 5.345 1.00 93.69 179 SER A CA 1
ATOM 1430 C C . SER A 1 179 ? 8.744 -3.320 4.879 1.00 93.69 179 SER A C 1
ATOM 1432 O O . SER A 1 179 ? 9.736 -3.405 5.602 1.00 93.69 179 SER A O 1
ATOM 1434 N N . PHE A 1 180 ? 8.771 -2.678 3.708 1.00 94.94 180 PHE A N 1
ATOM 1435 C CA . PHE A 1 180 ? 9.977 -2.047 3.187 1.00 94.94 180 PHE A CA 1
ATOM 1436 C C . PHE A 1 180 ? 10.467 -0.910 4.094 1.00 94.94 180 PHE A C 1
ATOM 1438 O O . PHE A 1 180 ? 11.649 -0.871 4.426 1.00 94.94 180 PHE A O 1
ATOM 1445 N N . GLU A 1 181 ? 9.573 -0.021 4.534 1.00 91.88 181 GLU A N 1
ATOM 1446 C CA . GLU A 1 181 ? 9.900 1.075 5.458 1.00 91.88 181 GLU A CA 1
ATOM 1447 C C . GLU A 1 181 ? 10.381 0.552 6.820 1.00 91.88 181 GLU A C 1
ATOM 1449 O O . GLU A 1 181 ? 11.391 1.028 7.346 1.00 91.88 181 GLU A O 1
ATOM 1454 N N . ASP A 1 182 ? 9.716 -0.475 7.359 1.00 89.56 182 ASP A N 1
ATOM 1455 C CA . ASP A 1 182 ? 10.129 -1.139 8.598 1.00 89.56 182 ASP A CA 1
ATOM 1456 C C . ASP A 1 182 ? 11.550 -1.707 8.472 1.00 89.56 182 ASP A C 1
ATOM 1458 O O . ASP A 1 182 ? 12.350 -1.593 9.403 1.00 89.56 182 ASP A O 1
ATOM 1462 N N . HIS A 1 183 ? 11.896 -2.299 7.323 1.00 91.38 183 HIS A N 1
ATOM 1463 C CA . HIS A 1 183 ? 13.253 -2.769 7.053 1.00 91.38 183 HIS A CA 1
ATOM 1464 C C . HIS A 1 183 ? 14.246 -1.616 6.882 1.00 91.38 183 HIS A C 1
ATOM 1466 O O . HIS A 1 183 ? 15.315 -1.661 7.492 1.00 91.38 183 HIS A O 1
ATOM 1472 N N . ALA A 1 184 ? 13.899 -0.574 6.124 1.00 84.44 184 ALA A N 1
ATOM 1473 C CA . ALA A 1 184 ? 14.769 0.572 5.868 1.00 84.44 184 ALA A CA 1
ATOM 1474 C C . ALA A 1 184 ? 15.199 1.280 7.166 1.00 84.44 184 ALA A C 1
ATOM 1476 O O . ALA A 1 184 ? 16.362 1.657 7.315 1.00 84.44 184 ALA A O 1
ATOM 1477 N N . LEU A 1 185 ? 14.293 1.380 8.144 1.00 77.12 185 LEU A N 1
ATOM 1478 C CA . LEU A 1 185 ? 14.537 2.045 9.428 1.00 77.12 185 LEU A CA 1
ATOM 1479 C C . LEU A 1 185 ? 15.189 1.145 10.490 1.00 77.12 185 LEU A C 1
ATOM 1481 O O . LEU A 1 185 ? 15.648 1.641 11.519 1.00 77.12 185 LEU A O 1
ATOM 1485 N N . ARG A 1 186 ? 15.245 -0.175 10.273 1.00 80.62 186 ARG A N 1
ATOM 1486 C CA . ARG A 1 186 ? 15.710 -1.140 11.286 1.00 80.62 186 ARG A CA 1
ATOM 1487 C C . ARG A 1 186 ? 17.217 -1.065 11.558 1.00 80.62 186 ARG A C 1
ATOM 1489 O O . ARG A 1 186 ? 17.651 -1.455 12.639 1.00 80.62 186 ARG A O 1
ATOM 1496 N N . GLY A 1 187 ? 18.015 -0.601 10.591 1.00 71.88 187 GLY A N 1
ATOM 1497 C CA . GLY A 1 187 ? 19.450 -0.329 10.766 1.00 71.88 187 GLY A CA 1
ATOM 1498 C C . GLY A 1 187 ? 20.335 -1.538 11.107 1.00 71.88 187 GLY A C 1
ATOM 1499 O O . GLY A 1 187 ? 21.445 -1.349 11.599 1.00 71.88 187 GLY A O 1
ATOM 1500 N N . ASN A 1 188 ? 19.871 -2.772 10.877 1.00 79.69 188 ASN A N 1
ATOM 1501 C CA . ASN A 1 188 ? 20.618 -3.994 11.193 1.00 79.69 188 ASN A CA 1
ATOM 1502 C C . ASN A 1 188 ? 21.054 -4.774 9.941 1.00 79.69 188 ASN A C 1
ATOM 1504 O O . ASN A 1 188 ? 20.660 -4.458 8.821 1.00 79.69 188 ASN A O 1
ATOM 1508 N N . GLU A 1 189 ? 21.870 -5.811 10.134 1.00 74.19 189 GLU A N 1
ATOM 1509 C CA . GLU A 1 189 ? 22.469 -6.608 9.050 1.00 74.19 189 GLU A CA 1
ATOM 1510 C C . GLU A 1 189 ? 21.450 -7.344 8.160 1.00 74.19 189 GLU A C 1
ATOM 1512 O O . GLU A 1 189 ? 21.729 -7.600 6.992 1.00 74.19 189 GLU A O 1
ATOM 1517 N N . PHE A 1 190 ? 20.239 -7.605 8.663 1.00 83.81 190 PHE A N 1
ATOM 1518 C CA . PHE A 1 190 ? 19.165 -8.271 7.915 1.00 83.81 190 PHE A CA 1
ATOM 1519 C C . PHE A 1 190 ? 18.239 -7.298 7.177 1.00 83.81 190 PHE A C 1
ATOM 1521 O O . PHE A 1 190 ? 17.447 -7.723 6.335 1.00 83.81 190 PHE A O 1
ATOM 1528 N N . ALA A 1 191 ? 18.324 -5.998 7.476 1.00 86.44 191 ALA A N 1
ATOM 1529 C CA . ALA A 1 191 ? 17.464 -4.972 6.893 1.00 86.44 191 ALA A CA 1
ATOM 1530 C C . ALA A 1 191 ? 17.522 -4.975 5.360 1.00 86.44 191 ALA A C 1
ATOM 1532 O O . ALA A 1 191 ? 16.488 -4.928 4.701 1.00 86.44 191 ALA A O 1
ATOM 1533 N N . ARG A 1 192 ? 18.723 -5.103 4.784 1.00 89.94 192 ARG A N 1
ATOM 1534 C CA . ARG A 1 192 ? 18.915 -5.056 3.326 1.00 89.94 192 ARG A CA 1
ATOM 1535 C C . ARG A 1 192 ? 18.315 -6.265 2.614 1.00 89.94 192 ARG A C 1
ATOM 1537 O O . ARG A 1 192 ? 17.685 -6.097 1.575 1.00 89.94 192 ARG A O 1
ATOM 1544 N N . GLU A 1 193 ? 18.447 -7.462 3.184 1.00 92.19 193 GLU A N 1
ATOM 1545 C CA . GLU A 1 193 ? 17.794 -8.660 2.635 1.00 92.19 193 GLU A CA 1
ATOM 1546 C C . GLU A 1 193 ? 16.266 -8.535 2.692 1.00 92.19 193 GLU A C 1
ATOM 1548 O O . GLU A 1 193 ? 15.576 -8.866 1.726 1.00 92.19 193 GLU A O 1
ATOM 1553 N N . GLY A 1 194 ? 15.737 -7.977 3.787 1.00 93.25 194 GLY A N 1
ATOM 1554 C CA . GLY A 1 194 ? 14.320 -7.632 3.908 1.00 93.25 194 GLY A CA 1
ATOM 1555 C C . GLY A 1 194 ? 13.859 -6.666 2.812 1.00 93.25 194 GLY A C 1
ATOM 1556 O O . GLY A 1 194 ? 12.895 -6.956 2.105 1.00 93.25 194 GLY A O 1
ATOM 1557 N N . MET A 1 195 ? 14.603 -5.577 2.591 1.00 94.69 195 MET A N 1
ATOM 1558 C CA . MET A 1 195 ? 14.327 -4.602 1.527 1.00 94.69 195 MET A CA 1
ATOM 1559 C C . MET A 1 195 ? 14.333 -5.241 0.128 1.00 94.69 195 MET A C 1
ATOM 1561 O O . MET A 1 195 ? 13.423 -4.987 -0.658 1.00 94.69 195 MET A O 1
ATOM 1565 N N . ARG A 1 196 ? 15.306 -6.108 -0.196 1.00 95.81 196 ARG A N 1
ATOM 1566 C CA . ARG A 1 196 ? 15.342 -6.843 -1.480 1.00 95.81 196 ARG A CA 1
ATOM 1567 C C . ARG A 1 196 ? 14.113 -7.724 -1.674 1.00 95.81 196 ARG A C 1
ATOM 1569 O O . ARG A 1 196 ? 13.497 -7.694 -2.740 1.00 95.81 196 ARG A O 1
ATOM 1576 N N . SER A 1 197 ? 13.751 -8.482 -0.640 1.00 95.44 197 SER A N 1
ATOM 1577 C CA . SER A 1 197 ? 12.551 -9.321 -0.638 1.00 95.44 197 SER A CA 1
ATOM 1578 C C . SER A 1 197 ? 11.290 -8.47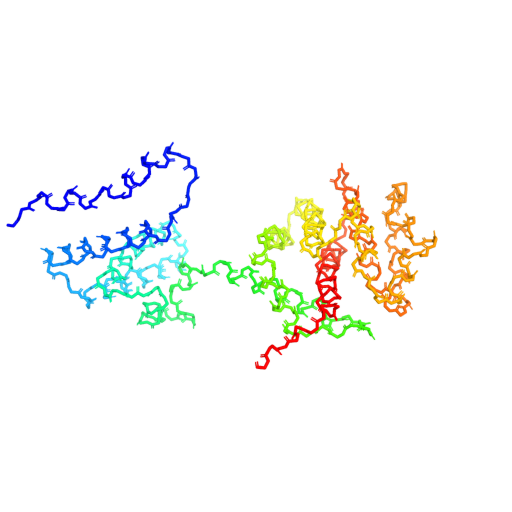7 -0.853 1.00 95.44 197 SER A C 1
ATOM 1580 O O . SER A 1 197 ? 10.413 -8.852 -1.634 1.00 95.44 197 SER A O 1
ATOM 1582 N N . ASP A 1 198 ? 11.201 -7.308 -0.218 1.00 97.31 198 ASP A N 1
ATOM 1583 C CA . ASP A 1 198 ? 10.061 -6.408 -0.385 1.00 97.31 198 ASP A CA 1
ATOM 1584 C C . ASP A 1 198 ? 10.007 -5.747 -1.762 1.00 97.31 198 ASP A C 1
ATOM 1586 O O . ASP A 1 198 ? 8.915 -5.620 -2.311 1.00 97.31 198 ASP A O 1
ATOM 1590 N N . ILE A 1 199 ? 11.146 -5.426 -2.381 1.00 97.94 199 ILE A N 1
ATOM 1591 C CA . ILE A 1 199 ? 11.217 -4.975 -3.781 1.00 97.94 199 ILE A CA 1
ATOM 1592 C C . ILE A 1 199 ? 10.683 -6.059 -4.726 1.00 97.94 199 ILE A C 1
ATOM 1594 O O . ILE A 1 199 ? 9.859 -5.784 -5.599 1.00 97.94 199 ILE A O 1
ATOM 1598 N N . GLN A 1 200 ? 11.098 -7.313 -4.546 1.00 96.75 200 GLN A N 1
ATOM 1599 C CA . GLN A 1 200 ? 10.600 -8.427 -5.359 1.00 96.75 200 GLN A CA 1
ATOM 1600 C C . GLN A 1 200 ? 9.104 -8.670 -5.139 1.00 96.75 200 GLN A C 1
ATOM 1602 O O . GLN A 1 200 ? 8.350 -8.848 -6.098 1.00 96.75 200 GLN A O 1
ATOM 1607 N N . GLY A 1 201 ? 8.658 -8.622 -3.884 1.00 97.00 201 GLY A N 1
ATOM 1608 C CA . GLY A 1 201 ? 7.250 -8.725 -3.523 1.00 97.00 201 GLY A CA 1
ATOM 1609 C C . GLY A 1 201 ? 6.406 -7.576 -4.079 1.00 97.00 201 GLY A C 1
ATOM 1610 O O . GLY A 1 201 ? 5.288 -7.808 -4.540 1.00 97.00 201 GLY A O 1
ATOM 1611 N N . MET A 1 202 ? 6.947 -6.358 -4.105 1.00 98.25 202 MET A N 1
ATOM 1612 C CA . MET A 1 202 ? 6.313 -5.204 -4.735 1.00 98.25 202 MET A CA 1
ATOM 1613 C C . MET A 1 202 ? 6.224 -5.394 -6.251 1.00 98.25 202 MET A C 1
ATOM 1615 O O . MET A 1 202 ? 5.171 -5.143 -6.821 1.00 98.25 202 MET A O 1
ATOM 1619 N N . ALA A 1 203 ? 7.250 -5.930 -6.918 1.00 97.81 203 ALA A N 1
ATOM 1620 C CA . ALA A 1 203 ? 7.182 -6.212 -8.355 1.00 97.81 203 ALA A CA 1
ATOM 1621 C C . ALA A 1 203 ? 6.070 -7.223 -8.713 1.00 97.81 203 ALA A C 1
ATOM 1623 O O . ALA A 1 203 ? 5.452 -7.116 -9.774 1.00 97.81 203 ALA A O 1
ATOM 1624 N N . ILE A 1 204 ? 5.770 -8.175 -7.821 1.00 97.31 204 ILE A N 1
ATOM 1625 C CA . ILE A 1 204 ? 4.603 -9.068 -7.945 1.00 97.31 204 ILE A CA 1
ATOM 1626 C C . ILE A 1 204 ? 3.297 -8.283 -7.758 1.00 97.31 204 ILE A C 1
ATOM 1628 O O . ILE A 1 204 ? 2.373 -8.444 -8.553 1.00 97.31 204 ILE A O 1
ATOM 1632 N N . ALA A 1 205 ? 3.223 -7.398 -6.759 1.00 97.88 205 ALA A N 1
ATOM 1633 C CA . ALA A 1 205 ? 2.055 -6.540 -6.557 1.00 97.88 205 ALA A CA 1
ATOM 1634 C C . ALA A 1 205 ? 1.792 -5.623 -7.769 1.00 97.88 205 ALA A C 1
ATOM 1636 O O . ALA A 1 205 ? 0.643 -5.482 -8.182 1.00 97.88 205 ALA A O 1
ATOM 1637 N N . VAL A 1 206 ? 2.840 -5.075 -8.397 1.00 98.31 206 VAL A N 1
ATOM 1638 C CA . VAL A 1 206 ? 2.741 -4.318 -9.657 1.00 98.31 206 VAL A CA 1
ATOM 1639 C C . VAL A 1 206 ? 2.144 -5.184 -10.767 1.00 98.31 206 VAL A C 1
ATOM 1641 O O . VAL A 1 206 ? 1.279 -4.719 -11.505 1.00 98.31 206 VAL A O 1
ATOM 1644 N N . GLU A 1 207 ? 2.538 -6.456 -10.884 1.00 97.88 207 GLU A N 1
ATOM 1645 C CA . GLU A 1 207 ? 1.902 -7.348 -11.855 1.00 97.88 207 GLU A CA 1
ATOM 1646 C C . GLU A 1 207 ? 0.410 -7.548 -11.565 1.00 97.88 207 GLU A C 1
ATOM 1648 O O . GLU A 1 207 ? -0.397 -7.445 -12.489 1.00 97.88 207 GLU A O 1
ATOM 1653 N N . HIS A 1 208 ? 0.016 -7.756 -10.307 1.00 97.62 208 HIS A N 1
ATOM 1654 C CA . HIS A 1 208 ? -1.402 -7.861 -9.948 1.00 97.62 208 HIS A CA 1
ATOM 1655 C C . HIS A 1 208 ? -2.178 -6.583 -10.289 1.00 97.62 208 HIS A C 1
ATOM 1657 O O . HIS A 1 208 ? -3.271 -6.676 -10.839 1.00 97.62 208 HIS A O 1
ATOM 1663 N N . VAL A 1 209 ? -1.588 -5.402 -10.068 1.00 98.06 209 VAL A N 1
ATOM 1664 C CA . VAL A 1 209 ? -2.159 -4.124 -10.524 1.00 98.06 209 VAL A CA 1
ATOM 1665 C C . VAL A 1 209 ? -2.394 -4.152 -12.034 1.00 98.06 209 VAL A C 1
ATOM 1667 O O . VAL A 1 209 ? -3.504 -3.875 -12.477 1.00 98.06 209 VAL A O 1
ATOM 1670 N N . THR A 1 210 ? -1.396 -4.540 -12.838 1.00 97.75 210 THR A N 1
ATOM 1671 C CA . THR A 1 210 ? -1.566 -4.591 -14.303 1.00 97.75 210 THR A CA 1
ATOM 1672 C C . THR A 1 210 ? -2.636 -5.584 -14.753 1.00 97.75 210 THR A C 1
ATOM 1674 O O . THR A 1 210 ? -3.348 -5.308 -15.714 1.00 97.75 210 THR A O 1
ATOM 1677 N N . VAL A 1 211 ? -2.795 -6.712 -14.055 1.00 97.00 211 VAL A N 1
ATOM 1678 C CA . VAL A 1 211 ? -3.873 -7.676 -14.328 1.00 97.00 211 VAL A CA 1
ATOM 1679 C C . VAL A 1 211 ? -5.235 -7.064 -14.007 1.00 97.00 211 VAL A C 1
ATOM 1681 O O . VAL A 1 211 ? -6.134 -7.124 -14.842 1.00 97.00 211 VAL A O 1
ATOM 1684 N N . SER A 1 212 ? -5.380 -6.415 -12.848 1.00 96.56 212 SER A N 1
ATOM 1685 C CA . SER A 1 212 ? -6.622 -5.736 -12.449 1.00 96.56 212 SER A CA 1
ATOM 1686 C C . SER A 1 212 ? -6.994 -4.568 -13.369 1.00 96.56 212 SER A C 1
ATOM 1688 O O . SER A 1 212 ? -8.168 -4.232 -13.487 1.00 96.56 212 SER A O 1
ATOM 1690 N N . LEU A 1 213 ? -6.015 -3.980 -14.059 1.00 96.62 213 LEU A N 1
ATOM 1691 C CA . LEU A 1 213 ? -6.217 -2.974 -15.108 1.00 96.62 213 LEU A CA 1
ATOM 1692 C C . LEU A 1 213 ? -6.608 -3.568 -16.477 1.00 96.62 213 LEU A C 1
ATOM 1694 O O . LEU A 1 213 ? -6.795 -2.824 -17.437 1.00 96.62 213 LEU A O 1
ATOM 1698 N N . GLY A 1 214 ? -6.731 -4.894 -16.587 1.00 94.88 214 GLY A N 1
ATOM 1699 C CA . GLY A 1 214 ? -7.112 -5.590 -17.819 1.00 94.88 214 GLY A CA 1
ATOM 1700 C C . GLY A 1 214 ? -5.938 -6.103 -18.658 1.00 94.88 214 GLY A C 1
ATOM 1701 O O . GLY A 1 214 ? -6.141 -6.496 -19.805 1.00 94.88 214 GLY A O 1
ATOM 1702 N N . GLY A 1 215 ? -4.714 -6.118 -18.122 1.00 95.44 215 GLY A N 1
ATOM 1703 C CA . GLY A 1 215 ? -3.558 -6.726 -18.780 1.00 95.44 215 GLY A CA 1
ATOM 1704 C C . GLY A 1 215 ? -3.689 -8.251 -18.827 1.00 95.44 215 GLY A C 1
ATOM 1705 O O . GLY A 1 215 ? -3.665 -8.914 -17.791 1.00 95.44 215 GLY A O 1
ATOM 1706 N N . THR A 1 216 ? -3.791 -8.818 -20.028 1.00 94.31 216 THR A N 1
ATOM 1707 C CA . THR A 1 216 ? -4.028 -10.257 -20.255 1.00 94.31 216 THR A CA 1
ATOM 1708 C C . THR A 1 216 ? -2.779 -11.022 -20.683 1.00 94.31 216 THR A C 1
ATOM 1710 O O . THR A 1 216 ? -2.760 -12.249 -20.632 1.00 94.31 216 THR A O 1
ATOM 1713 N N . GLU A 1 217 ? -1.736 -10.318 -21.119 1.00 94.75 217 GLU A N 1
ATOM 1714 C CA . GLU A 1 217 ? -0.476 -10.930 -21.542 1.00 94.75 217 GLU A CA 1
ATOM 1715 C C . GLU A 1 217 ? 0.222 -11.694 -20.410 1.00 94.75 217 GLU A C 1
ATOM 1717 O O . GLU A 1 217 ? 0.137 -11.325 -19.241 1.00 94.75 217 GLU A O 1
ATOM 1722 N N . THR A 1 218 ? 0.979 -12.748 -20.726 1.00 91.00 218 THR A N 1
ATOM 1723 C CA . THR A 1 218 ? 1.590 -13.600 -19.687 1.00 91.00 218 THR A CA 1
ATOM 1724 C C . THR A 1 218 ? 2.685 -12.883 -18.900 1.00 91.00 218 THR A C 1
ATOM 1726 O O . THR A 1 218 ? 2.757 -13.017 -17.683 1.00 91.00 218 THR A O 1
ATOM 1729 N N . GLN A 1 219 ? 3.526 -12.089 -19.563 1.00 92.38 219 GLN A N 1
ATOM 1730 C CA . GLN A 1 219 ? 4.673 -11.423 -18.938 1.00 92.38 219 GLN A CA 1
ATOM 1731 C C . GLN A 1 219 ? 4.362 -9.959 -18.618 1.00 92.38 219 GLN A C 1
ATOM 1733 O O . GLN A 1 219 ? 3.795 -9.263 -19.456 1.00 92.38 219 GLN A O 1
ATOM 1738 N N . LEU A 1 220 ? 4.808 -9.464 -17.455 1.00 95.56 220 LEU A N 1
ATOM 1739 C CA . LEU A 1 220 ? 4.587 -8.070 -17.030 1.00 95.56 220 LEU A CA 1
ATOM 1740 C C . LEU A 1 220 ? 4.990 -7.032 -18.099 1.00 95.56 220 LEU A C 1
ATOM 1742 O O . LEU A 1 220 ? 4.268 -6.071 -18.328 1.00 95.56 220 LEU A O 1
ATOM 1746 N N . TYR A 1 221 ? 6.090 -7.252 -18.822 1.00 94.62 221 TYR A N 1
ATOM 1747 C CA . TYR A 1 221 ? 6.510 -6.354 -19.901 1.00 94.62 221 TYR A CA 1
ATOM 1748 C C . TYR A 1 221 ? 5.509 -6.270 -21.057 1.00 94.62 221 TYR A C 1
ATOM 1750 O O . TYR A 1 221 ? 5.280 -5.199 -21.614 1.00 94.62 221 TYR A O 1
ATOM 1758 N N . GLU A 1 222 ? 4.927 -7.406 -21.438 1.00 95.12 222 GLU A N 1
ATOM 1759 C CA . GLU A 1 222 ? 3.922 -7.453 -22.498 1.00 95.12 222 GLU A CA 1
ATOM 1760 C C . GLU A 1 222 ? 2.594 -6.869 -22.005 1.00 95.12 222 GLU A C 1
ATOM 1762 O O . GLU A 1 222 ? 1.958 -6.133 -22.753 1.00 95.12 222 GLU A O 1
ATOM 1767 N N . LYS A 1 223 ? 2.242 -7.061 -20.722 1.00 96.50 223 LYS A N 1
ATOM 1768 C CA . LYS A 1 223 ? 1.107 -6.360 -20.096 1.00 96.50 223 LYS A CA 1
ATOM 1769 C C . LYS A 1 223 ? 1.295 -4.844 -20.166 1.00 96.50 223 LYS A C 1
ATOM 1771 O O . LYS A 1 223 ? 0.375 -4.142 -20.568 1.00 96.50 223 LYS A O 1
ATOM 1776 N N . PHE A 1 224 ? 2.489 -4.329 -19.861 1.00 96.31 224 PHE A N 1
ATOM 1777 C CA . PHE A 1 224 ? 2.770 -2.899 -20.018 1.00 96.31 224 PHE A CA 1
ATOM 1778 C C . PHE A 1 224 ? 2.604 -2.444 -21.468 1.00 96.31 224 PHE A C 1
ATOM 1780 O O . PHE A 1 224 ? 1.899 -1.475 -21.710 1.00 96.31 224 PHE A O 1
ATOM 1787 N N . LYS A 1 225 ? 3.164 -3.160 -22.450 1.00 94.62 225 LYS A N 1
ATOM 1788 C CA . LYS A 1 225 ? 2.972 -2.821 -23.872 1.00 94.62 225 LYS A CA 1
ATOM 1789 C C . LYS A 1 225 ? 1.510 -2.879 -24.328 1.00 94.62 225 LYS A C 1
ATOM 1791 O O . LYS A 1 225 ? 1.150 -2.152 -25.248 1.00 94.62 225 LYS A O 1
ATOM 1796 N N . GLN A 1 226 ? 0.708 -3.769 -23.747 1.00 94.75 226 GLN A N 1
ATOM 1797 C CA . GLN A 1 226 ? -0.721 -3.891 -24.028 1.00 94.75 226 GLN A CA 1
ATOM 1798 C C . GLN A 1 226 ? -1.503 -2.698 -23.464 1.00 94.75 226 GLN A C 1
ATOM 1800 O O . GLN A 1 226 ? -2.382 -2.167 -24.140 1.00 94.75 226 GLN A O 1
ATOM 1805 N N . LEU A 1 227 ? -1.196 -2.301 -22.227 1.00 94.00 227 LEU A N 1
ATOM 1806 C CA . LEU A 1 227 ? -1.913 -1.251 -21.504 1.00 94.00 227 LEU A CA 1
ATOM 1807 C C . LEU A 1 227 ? -1.488 0.161 -21.931 1.00 94.00 227 LEU A C 1
ATOM 1809 O O . LEU A 1 227 ? -2.305 1.077 -21.886 1.00 94.00 227 LEU A O 1
ATOM 1813 N N . TRP A 1 228 ? -0.237 0.342 -22.363 1.00 92.12 228 TRP A N 1
ATOM 1814 C CA . TRP A 1 228 ? 0.302 1.653 -22.714 1.00 92.12 228 TRP A CA 1
ATOM 1815 C C . TRP A 1 228 ? -0.038 2.062 -24.147 1.00 92.12 228 TRP A C 1
ATOM 1817 O O . TRP A 1 228 ? 0.381 1.400 -25.099 1.00 92.12 228 TRP A O 1
ATOM 1827 N N . ARG A 1 229 ? -0.749 3.184 -24.317 1.00 86.38 229 ARG A N 1
ATOM 1828 C CA . ARG A 1 229 ? -1.112 3.727 -25.636 1.00 86.38 229 ARG A CA 1
ATOM 1829 C C . ARG A 1 229 ? -0.314 4.962 -26.018 1.00 86.38 229 ARG A C 1
ATOM 1831 O O . ARG A 1 229 ? -0.178 5.213 -27.215 1.00 86.38 229 ARG A O 1
ATOM 1838 N N . ASN A 1 230 ? 0.240 5.693 -25.047 1.00 86.12 230 ASN A N 1
ATOM 1839 C CA . ASN A 1 230 ? 1.151 6.801 -25.326 1.00 86.12 230 ASN A CA 1
ATOM 1840 C C . ASN A 1 230 ? 2.269 6.347 -26.298 1.00 86.12 230 ASN A C 1
ATOM 1842 O O . ASN A 1 230 ? 3.019 5.416 -25.972 1.00 86.12 230 ASN A O 1
ATOM 1846 N N . PRO A 1 231 ? 2.384 6.979 -27.482 1.00 86.31 231 PRO A N 1
ATOM 1847 C CA . PRO A 1 231 ? 3.272 6.510 -28.538 1.00 86.31 231 PRO A CA 1
ATOM 1848 C C . PRO A 1 231 ? 4.750 6.609 -28.158 1.00 86.31 231 PRO A C 1
ATOM 1850 O O . PRO A 1 231 ? 5.507 5.725 -28.548 1.00 86.31 231 PRO A O 1
ATOM 1853 N N . ASP A 1 232 ? 5.153 7.597 -27.356 1.00 90.19 232 ASP A N 1
ATOM 1854 C CA . ASP A 1 232 ? 6.557 7.810 -26.984 1.00 90.19 232 ASP A CA 1
ATOM 1855 C C . ASP A 1 232 ? 7.058 6.674 -26.085 1.00 90.19 232 ASP A C 1
ATOM 1857 O O . ASP A 1 232 ? 8.059 6.017 -26.380 1.00 90.19 232 ASP A O 1
ATOM 1861 N N . VAL A 1 233 ? 6.315 6.370 -25.014 1.00 91.94 233 VAL A N 1
ATOM 1862 C CA . VAL A 1 233 ? 6.654 5.261 -24.106 1.00 91.94 233 VAL A CA 1
ATOM 1863 C C . VAL A 1 233 ? 6.570 3.930 -24.848 1.00 91.94 233 VAL A C 1
ATOM 1865 O O . VAL A 1 233 ? 7.476 3.100 -24.751 1.00 91.94 233 VAL A O 1
ATOM 1868 N N . LEU A 1 234 ? 5.507 3.721 -25.632 1.00 92.25 234 LEU A N 1
ATOM 1869 C CA . LEU A 1 234 ? 5.302 2.472 -26.359 1.00 92.25 234 LEU A CA 1
ATOM 1870 C C . LEU A 1 234 ? 6.387 2.235 -27.419 1.00 92.25 234 LEU A C 1
ATOM 1872 O O . LEU A 1 234 ? 6.800 1.090 -27.618 1.00 92.25 234 LEU A O 1
ATOM 1876 N N . GLN A 1 235 ? 6.867 3.289 -28.084 1.00 93.31 235 GLN A N 1
ATOM 1877 C CA . GLN A 1 235 ? 7.971 3.212 -29.038 1.00 93.31 235 GLN A CA 1
ATOM 1878 C C . GLN A 1 235 ? 9.267 2.783 -28.346 1.00 93.31 235 GLN A C 1
ATOM 1880 O O . GLN A 1 235 ? 9.944 1.884 -28.851 1.00 93.31 235 GLN A O 1
ATOM 1885 N N . ILE A 1 236 ? 9.579 3.345 -27.173 1.00 94.31 236 ILE A N 1
ATOM 1886 C CA . ILE A 1 236 ? 10.750 2.937 -26.381 1.00 94.31 236 ILE A CA 1
ATOM 1887 C C . ILE A 1 236 ? 10.619 1.465 -25.957 1.00 94.31 236 ILE A C 1
ATOM 1889 O O . ILE A 1 236 ? 11.539 0.677 -26.169 1.00 94.31 236 ILE A O 1
ATOM 1893 N N . LEU A 1 237 ? 9.456 1.044 -25.449 1.00 93.69 237 LEU A N 1
ATOM 1894 C CA . LEU A 1 237 ? 9.208 -0.353 -25.055 1.00 93.69 237 LEU A CA 1
ATOM 1895 C C . LEU A 1 237 ? 9.212 -1.346 -26.236 1.00 93.69 237 LEU A C 1
ATOM 1897 O O . LEU A 1 237 ? 9.356 -2.552 -26.045 1.00 93.69 237 LEU A O 1
ATOM 1901 N N . LYS A 1 238 ? 9.028 -0.885 -27.474 1.00 92.94 238 LYS A N 1
ATOM 1902 C CA . LYS A 1 238 ? 9.104 -1.739 -28.672 1.00 92.94 238 LYS A CA 1
ATOM 1903 C C . LYS A 1 238 ? 10.499 -1.762 -29.300 1.00 92.94 238 LYS A C 1
ATOM 1905 O O . LYS A 1 238 ? 10.718 -2.537 -30.231 1.00 92.94 238 LYS A O 1
ATOM 1910 N N . ARG A 1 239 ? 11.440 -0.949 -28.810 1.00 93.94 239 ARG A N 1
ATOM 1911 C CA . ARG A 1 239 ? 12.779 -0.819 -29.391 1.00 93.94 239 ARG A CA 1
ATOM 1912 C C . ARG A 1 239 ? 13.617 -2.082 -29.160 1.00 93.94 239 ARG A C 1
ATOM 1914 O O . ARG A 1 239 ? 13.606 -2.677 -28.079 1.00 93.94 239 ARG A O 1
ATOM 1921 N N . GLY A 1 240 ? 14.347 -2.501 -30.196 1.00 91.19 240 GLY A N 1
ATOM 1922 C CA . GLY A 1 240 ? 15.087 -3.770 -30.211 1.00 91.19 240 GLY A CA 1
ATOM 1923 C C . GLY A 1 240 ? 16.256 -3.852 -29.220 1.00 91.19 240 GLY A C 1
ATOM 1924 O O . GLY A 1 240 ? 16.644 -4.948 -28.825 1.00 91.19 240 GLY A O 1
ATOM 1925 N N . ASP A 1 241 ? 16.795 -2.714 -28.788 1.00 91.88 241 ASP A N 1
ATOM 1926 C CA . ASP A 1 241 ? 17.834 -2.580 -27.758 1.00 91.88 241 ASP A CA 1
ATOM 1927 C C . ASP A 1 241 ? 17.269 -2.550 -26.326 1.00 91.88 241 ASP A C 1
ATOM 1929 O O . ASP A 1 241 ? 17.981 -2.920 -25.391 1.00 91.88 241 ASP A O 1
ATOM 1933 N N . VAL A 1 242 ? 15.995 -2.171 -26.151 1.00 93.62 242 VAL A N 1
ATOM 1934 C CA . VAL A 1 242 ? 15.321 -2.034 -24.845 1.00 93.62 242 VAL A CA 1
ATOM 1935 C C . VAL A 1 242 ? 14.719 -3.355 -24.372 1.00 93.62 242 VAL A C 1
ATOM 1937 O O . VAL A 1 242 ? 14.926 -3.749 -23.225 1.00 93.62 242 VAL A O 1
ATOM 1940 N N . ALA A 1 243 ? 14.008 -4.082 -25.239 1.00 89.88 243 ALA A N 1
ATOM 1941 C CA . ALA A 1 243 ? 13.373 -5.351 -24.865 1.00 89.88 243 ALA A CA 1
ATOM 1942 C C . ALA A 1 243 ? 14.350 -6.379 -24.237 1.00 89.88 243 ALA A C 1
ATOM 1944 O O . ALA A 1 243 ? 13.976 -7.033 -23.255 1.00 89.88 243 ALA A O 1
ATOM 1945 N N . PRO A 1 244 ? 15.612 -6.505 -24.707 1.00 92.81 244 PRO A N 1
ATOM 1946 C CA . PRO A 1 244 ? 16.620 -7.326 -24.047 1.00 92.81 244 PRO A CA 1
ATOM 1947 C C . PRO A 1 244 ? 16.916 -6.920 -22.602 1.00 92.81 244 PRO A C 1
ATOM 1949 O O . PRO A 1 244 ? 17.080 -7.812 -21.777 1.00 92.81 244 PRO A O 1
ATOM 1952 N N . LEU A 1 245 ? 16.942 -5.622 -22.273 1.00 93.31 245 LEU A N 1
ATOM 1953 C CA . LEU A 1 245 ? 17.202 -5.141 -20.905 1.00 93.31 245 LEU A CA 1
ATOM 1954 C C . LEU A 1 245 ? 16.183 -5.703 -19.909 1.00 93.31 245 LEU A C 1
ATOM 1956 O O . LEU A 1 245 ? 16.521 -6.019 -18.772 1.00 93.31 245 LEU A O 1
ATOM 1960 N N . ALA A 1 246 ? 14.941 -5.869 -20.361 1.00 87.31 246 ALA A N 1
ATOM 1961 C CA . ALA A 1 246 ? 13.860 -6.399 -19.548 1.00 87.31 246 ALA A CA 1
ATOM 1962 C C . ALA A 1 246 ? 13.951 -7.938 -19.411 1.00 87.31 246 ALA A C 1
ATOM 1964 O O . ALA A 1 246 ? 13.754 -8.473 -18.321 1.00 87.31 246 ALA A O 1
ATOM 1965 N N . ARG A 1 247 ? 14.276 -8.659 -20.498 1.00 87.31 247 ARG A N 1
ATOM 1966 C CA . ARG A 1 247 ? 14.056 -10.121 -20.600 1.00 87.31 247 ARG A CA 1
ATOM 1967 C C . ARG A 1 247 ? 15.302 -10.999 -20.521 1.00 87.31 247 ARG A C 1
ATOM 1969 O O . ARG A 1 247 ? 15.197 -12.159 -20.136 1.00 87.31 247 ARG A O 1
ATOM 1976 N N . LYS A 1 248 ? 16.474 -10.503 -20.925 1.00 90.12 248 LYS A N 1
ATOM 1977 C CA . LYS A 1 248 ? 17.687 -11.328 -21.044 1.00 90.12 248 LYS A CA 1
ATOM 1978 C C . LYS A 1 248 ? 18.311 -11.583 -19.676 1.00 90.12 248 LYS A C 1
ATOM 1980 O O . LYS A 1 248 ? 18.815 -10.659 -19.041 1.00 90.12 248 LYS A O 1
ATOM 1985 N N . ALA A 1 249 ? 18.204 -12.809 -19.166 1.00 86.81 249 ALA A N 1
ATOM 1986 C CA . ALA A 1 249 ? 18.635 -13.164 -17.811 1.00 86.81 249 ALA A CA 1
ATOM 1987 C C . ALA A 1 249 ? 20.137 -12.907 -17.576 1.00 86.81 249 ALA A C 1
ATOM 1989 O O . ALA A 1 249 ? 20.492 -12.342 -16.546 1.00 86.81 249 ALA A O 1
ATOM 1990 N N . ASP A 1 250 ? 20.983 -13.189 -18.566 1.00 89.38 250 ASP A N 1
ATOM 1991 C CA . ASP A 1 250 ? 22.438 -12.985 -18.555 1.00 89.38 250 ASP A CA 1
ATOM 1992 C C . ASP A 1 250 ? 22.864 -11.538 -18.271 1.00 89.38 250 ASP A C 1
ATOM 1994 O O . ASP A 1 250 ? 23.905 -11.319 -17.658 1.00 89.38 250 ASP A O 1
ATOM 1998 N N . LEU A 1 251 ? 22.036 -10.545 -18.614 1.00 89.56 251 LEU A N 1
ATOM 1999 C CA . LEU A 1 251 ? 22.333 -9.144 -18.305 1.00 89.56 251 LEU A CA 1
ATOM 2000 C C . LEU A 1 251 ? 22.309 -8.822 -16.797 1.00 89.56 251 LEU A C 1
ATOM 2002 O O . LEU A 1 251 ? 22.840 -7.790 -16.411 1.00 89.56 251 LEU A O 1
ATOM 2006 N N . ALA A 1 252 ? 21.725 -9.667 -15.931 1.00 88.38 252 ALA A N 1
ATOM 2007 C CA . ALA A 1 252 ? 21.774 -9.454 -14.471 1.00 88.38 252 ALA A CA 1
ATOM 2008 C C . ALA A 1 252 ? 23.132 -9.820 -13.876 1.00 88.38 252 ALA A C 1
ATOM 2010 O O . ALA A 1 252 ? 23.421 -9.378 -12.769 1.00 88.38 252 ALA A O 1
ATOM 2011 N N . ASN A 1 253 ? 23.956 -10.588 -14.597 1.00 90.44 253 ASN A N 1
ATOM 2012 C CA . ASN A 1 253 ? 25.300 -10.928 -14.135 1.00 90.44 253 ASN A CA 1
ATOM 2013 C C . ASN A 1 253 ? 26.165 -9.668 -13.959 1.00 90.44 253 ASN A C 1
ATOM 2015 O O . ASN A 1 253 ? 27.073 -9.664 -13.136 1.00 90.44 253 ASN A O 1
ATOM 2019 N N . ASP A 1 254 ? 25.850 -8.597 -14.696 1.00 94.38 254 ASP A N 1
ATOM 2020 C CA . ASP A 1 254 ? 26.398 -7.254 -14.502 1.00 94.38 254 ASP A CA 1
ATOM 2021 C C . ASP A 1 254 ? 25.263 -6.266 -14.184 1.00 94.38 254 ASP A C 1
ATOM 2023 O O . ASP A 1 254 ? 24.817 -5.465 -15.013 1.00 94.38 254 ASP A O 1
ATOM 2027 N N . TRP A 1 255 ? 24.754 -6.367 -12.953 1.00 94.06 255 TRP A N 1
ATOM 2028 C CA . TRP A 1 255 ? 23.636 -5.561 -12.463 1.00 94.06 255 TRP A CA 1
ATOM 2029 C C . TRP A 1 255 ? 23.882 -4.052 -12.573 1.00 94.0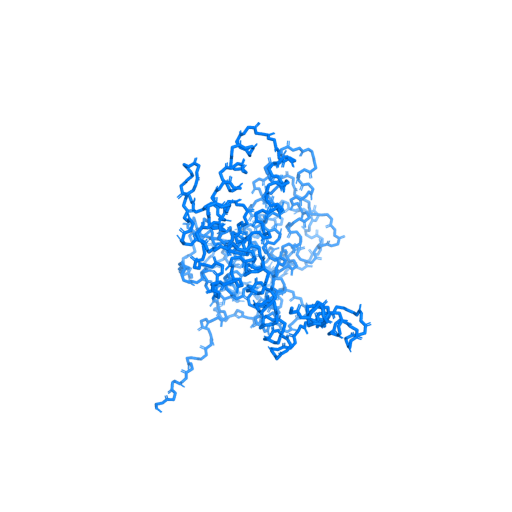6 255 TRP A C 1
ATOM 2031 O O . TRP A 1 255 ? 22.988 -3.305 -12.971 1.00 94.06 255 TRP A O 1
ATOM 2041 N N . SER A 1 256 ? 25.101 -3.597 -12.276 1.00 94.25 256 SER A N 1
ATOM 2042 C CA . SER A 1 256 ? 25.460 -2.176 -12.338 1.00 94.25 256 SER A CA 1
ATOM 2043 C C . SER A 1 256 ? 25.370 -1.631 -13.767 1.00 94.25 256 SER A C 1
ATOM 2045 O O . SER A 1 256 ? 24.738 -0.594 -14.012 1.00 94.25 256 SER A O 1
ATOM 2047 N N . SER A 1 257 ? 25.921 -2.363 -14.740 1.00 96.00 257 SER A N 1
ATOM 2048 C CA . SER A 1 257 ? 25.807 -2.015 -16.159 1.00 96.00 257 SER A CA 1
ATOM 2049 C C . SER A 1 257 ? 24.357 -2.047 -16.639 1.00 96.00 257 SER A C 1
ATOM 2051 O O . SER A 1 257 ? 23.903 -1.118 -17.314 1.00 96.00 257 SER A O 1
ATOM 2053 N N . LEU A 1 258 ? 23.580 -3.058 -16.233 1.00 95.69 258 LEU A N 1
ATOM 2054 C CA . LEU A 1 258 ? 22.157 -3.145 -16.559 1.00 95.69 258 LEU A CA 1
ATOM 2055 C C . LEU A 1 258 ? 21.373 -1.935 -16.032 1.00 95.69 258 LEU A C 1
ATOM 2057 O O . LEU A 1 258 ? 20.667 -1.289 -16.811 1.00 95.69 258 LEU A O 1
ATOM 2061 N N . LYS A 1 259 ? 21.530 -1.582 -14.748 1.00 95.50 259 LYS A N 1
ATOM 2062 C CA . LYS A 1 259 ? 20.908 -0.386 -14.158 1.00 95.50 259 LYS A CA 1
ATOM 2063 C C . LYS A 1 259 ?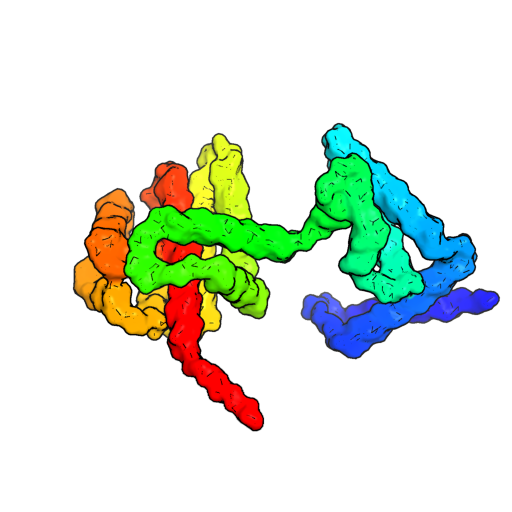 21.290 0.875 -14.921 1.00 95.50 259 LYS A C 1
ATOM 2065 O O . LYS A 1 259 ? 20.425 1.699 -15.194 1.00 95.50 259 LYS A O 1
ATOM 2070 N N . THR A 1 260 ? 22.560 1.016 -15.292 1.00 95.50 260 THR A N 1
ATOM 2071 C CA . THR A 1 260 ? 23.064 2.186 -16.024 1.00 95.50 260 THR A CA 1
ATOM 2072 C C . THR A 1 260 ? 22.406 2.307 -17.399 1.00 95.50 260 THR A C 1
ATOM 2074 O O . THR A 1 260 ? 21.938 3.382 -17.769 1.00 95.50 260 THR A O 1
ATOM 2077 N N . ARG A 1 261 ? 22.286 1.195 -18.135 1.00 96.44 261 ARG A N 1
ATOM 2078 C CA . ARG A 1 261 ? 21.611 1.149 -19.443 1.00 96.44 261 ARG A CA 1
ATOM 2079 C C . ARG A 1 261 ? 20.118 1.457 -19.344 1.00 96.44 261 ARG A C 1
ATOM 2081 O O . ARG A 1 261 ? 19.596 2.154 -20.204 1.00 96.44 261 ARG A O 1
ATOM 2088 N N . ILE A 1 262 ? 19.443 0.975 -18.300 1.00 96.25 262 ILE A N 1
ATOM 2089 C CA . ILE A 1 262 ? 18.029 1.293 -18.054 1.00 96.25 262 ILE A CA 1
ATOM 2090 C C . ILE A 1 262 ? 17.869 2.769 -17.659 1.00 96.25 262 ILE A C 1
ATOM 2092 O O . ILE A 1 262 ? 17.029 3.459 -18.230 1.00 96.25 262 ILE A O 1
ATOM 2096 N N . LYS A 1 263 ? 18.705 3.289 -16.748 1.00 93.44 263 LYS A N 1
ATOM 2097 C CA . LYS A 1 263 ? 18.707 4.709 -16.347 1.00 93.44 263 LYS A CA 1
ATOM 2098 C C . LYS A 1 263 ? 18.983 5.640 -17.531 1.00 93.44 263 LYS A C 1
ATOM 2100 O O . LYS A 1 263 ? 18.415 6.724 -17.583 1.00 93.44 263 LYS A O 1
ATOM 2105 N N . ALA A 1 264 ? 19.792 5.221 -18.506 1.00 94.12 264 ALA A N 1
ATOM 2106 C CA . ALA A 1 264 ? 20.075 6.013 -19.703 1.00 94.12 264 ALA A CA 1
ATOM 2107 C C . ALA A 1 264 ? 18.825 6.313 -20.550 1.00 94.12 264 ALA A C 1
ATOM 2109 O O . ALA A 1 264 ? 18.810 7.334 -21.238 1.00 94.12 264 ALA A O 1
ATOM 2110 N N . LEU A 1 265 ? 17.770 5.488 -20.454 1.00 93.38 265 LEU A N 1
ATOM 2111 C CA . LEU A 1 265 ? 16.485 5.763 -21.104 1.00 93.38 265 LEU A CA 1
ATOM 2112 C C . LEU A 1 265 ? 15.867 7.067 -20.594 1.00 93.38 265 LEU A C 1
ATOM 2114 O O . LEU A 1 265 ? 15.217 7.759 -21.363 1.00 93.38 265 LEU A O 1
ATOM 2118 N N . ALA A 1 266 ? 16.120 7.465 -19.342 1.00 89.12 266 ALA A N 1
ATOM 2119 C CA . ALA A 1 266 ? 15.581 8.696 -18.761 1.00 89.12 266 ALA A CA 1
ATOM 2120 C C . ALA A 1 266 ? 16.037 9.987 -19.468 1.00 89.12 266 ALA A C 1
ATOM 2122 O O . ALA A 1 266 ? 15.453 11.044 -19.238 1.00 89.12 266 ALA A O 1
ATOM 2123 N N . ASN A 1 267 ? 17.050 9.910 -20.338 1.00 88.81 267 ASN A N 1
ATOM 2124 C CA . ASN A 1 267 ? 17.489 11.033 -21.167 1.00 88.81 267 ASN A CA 1
ATOM 2125 C C . ASN A 1 267 ? 16.576 11.284 -22.383 1.00 88.81 267 ASN A C 1
ATOM 2127 O O . ASN A 1 267 ? 16.733 12.295 -23.065 1.00 88.81 267 ASN A O 1
ATOM 2131 N N . GLU A 1 268 ? 15.642 10.376 -22.672 1.00 88.69 268 GLU A N 1
ATOM 2132 C CA . GLU A 1 268 ? 14.677 10.486 -23.766 1.00 88.69 268 GLU A CA 1
ATOM 2133 C C . GLU A 1 268 ? 13.340 11.081 -23.272 1.00 88.69 268 GLU A C 1
ATOM 2135 O O . GLU A 1 268 ? 12.984 10.915 -22.097 1.00 88.69 268 GLU A O 1
ATOM 2140 N N . PRO A 1 269 ? 12.545 11.740 -24.139 1.00 86.31 269 PRO A N 1
ATOM 2141 C CA . PRO A 1 269 ? 11.172 12.126 -23.808 1.00 86.31 269 PRO A CA 1
ATOM 2142 C C . PRO A 1 269 ? 10.359 10.916 -23.327 1.00 86.31 269 PRO A C 1
ATOM 2144 O O . PRO A 1 269 ? 10.377 9.862 -23.956 1.00 86.31 269 PRO A O 1
ATOM 2147 N N . SER A 1 270 ? 9.677 11.040 -22.184 1.00 87.12 270 SER A N 1
ATOM 2148 C CA . SER A 1 270 ? 8.970 9.931 -21.509 1.00 87.12 270 SER A CA 1
ATOM 2149 C C . SER A 1 270 ? 9.841 8.732 -21.101 1.00 87.12 270 SER A C 1
ATOM 2151 O O . SER A 1 270 ? 9.331 7.731 -20.593 1.00 87.12 270 SER A O 1
ATOM 2153 N N . GLY A 1 271 ? 11.160 8.810 -21.267 1.00 90.81 271 GLY A N 1
ATOM 2154 C CA . GLY A 1 271 ? 12.049 7.674 -21.084 1.00 90.81 271 GLY A CA 1
ATOM 2155 C C . GLY A 1 271 ? 12.249 7.261 -19.626 1.00 90.81 271 GLY A C 1
ATOM 2156 O O . GLY A 1 271 ? 12.536 6.097 -19.360 1.00 90.81 271 GLY A O 1
ATOM 2157 N N . GLN A 1 272 ? 11.995 8.159 -18.666 1.00 91.81 272 GLN A N 1
ATOM 2158 C CA . GLN A 1 272 ? 11.956 7.798 -17.243 1.00 91.81 272 GLN A CA 1
ATOM 2159 C C . GLN A 1 272 ? 10.833 6.793 -16.952 1.00 91.81 272 GLN A C 1
ATOM 2161 O O . GLN A 1 272 ? 11.042 5.842 -16.205 1.00 91.81 272 GLN A O 1
ATOM 2166 N N . ILE A 1 273 ? 9.667 6.971 -17.582 1.00 93.19 273 ILE A N 1
ATOM 2167 C CA . ILE A 1 273 ? 8.537 6.045 -17.451 1.00 93.19 273 ILE A CA 1
ATOM 2168 C C . ILE A 1 273 ? 8.944 4.685 -18.014 1.00 93.19 273 ILE A C 1
ATOM 2170 O O . ILE A 1 273 ? 8.820 3.667 -17.339 1.00 93.19 273 ILE A O 1
ATOM 2174 N N . ALA A 1 274 ? 9.507 4.664 -19.224 1.00 94.31 274 ALA A N 1
ATOM 2175 C CA . ALA A 1 274 ? 9.983 3.429 -19.836 1.00 94.31 274 ALA A CA 1
ATOM 2176 C C . ALA A 1 274 ? 11.053 2.727 -18.978 1.00 94.31 274 ALA A C 1
ATOM 2178 O O . ALA A 1 274 ? 11.008 1.505 -18.839 1.00 94.31 274 ALA A O 1
ATOM 2179 N N . ALA A 1 275 ? 11.973 3.480 -18.364 1.00 95.19 275 ALA A N 1
ATOM 2180 C CA . ALA A 1 275 ? 12.981 2.944 -17.452 1.00 95.19 275 ALA A CA 1
ATOM 2181 C C . ALA A 1 275 ? 12.349 2.224 -16.252 1.00 95.19 275 ALA A C 1
ATOM 2183 O O . ALA A 1 275 ? 12.746 1.100 -15.936 1.00 95.19 275 ALA A O 1
ATOM 2184 N N . ASP A 1 276 ? 11.333 2.825 -15.629 1.00 95.50 276 ASP A N 1
ATOM 2185 C CA . ASP A 1 276 ? 10.630 2.229 -14.489 1.00 95.50 276 ASP A CA 1
ATOM 2186 C C . ASP A 1 276 ? 9.889 0.948 -14.884 1.00 95.50 276 ASP A C 1
ATOM 2188 O O . ASP A 1 276 ? 9.995 -0.064 -14.195 1.00 95.50 276 ASP A O 1
ATOM 2192 N N . LEU A 1 277 ? 9.192 0.954 -16.026 1.00 96.50 277 LEU A N 1
ATOM 2193 C CA . LEU A 1 277 ? 8.466 -0.217 -16.537 1.00 96.50 277 LEU A CA 1
ATOM 2194 C C . LEU A 1 277 ? 9.418 -1.371 -16.892 1.00 96.50 277 LEU A C 1
ATOM 2196 O O . LEU A 1 277 ? 9.152 -2.535 -16.573 1.00 96.50 277 LEU A O 1
ATOM 2200 N N . VAL A 1 278 ? 10.553 -1.059 -17.528 1.00 96.69 278 VAL A N 1
ATOM 2201 C CA . VAL A 1 278 ? 11.606 -2.035 -17.850 1.00 96.69 278 VAL A CA 1
ATOM 2202 C C . VAL A 1 278 ? 12.194 -2.623 -16.568 1.00 96.69 278 VAL A C 1
ATOM 2204 O O . VAL A 1 278 ? 12.309 -3.846 -16.462 1.00 96.69 278 VAL A O 1
ATOM 2207 N N . MET A 1 279 ? 12.525 -1.779 -15.586 1.00 97.44 279 MET A N 1
ATOM 2208 C CA . MET A 1 279 ? 13.068 -2.223 -14.302 1.00 97.44 279 MET A CA 1
ATOM 2209 C C . MET A 1 279 ? 12.057 -3.074 -13.523 1.00 97.44 279 MET A C 1
ATOM 2211 O O . MET A 1 279 ? 12.419 -4.122 -12.985 1.00 97.44 279 MET A O 1
ATOM 2215 N N . ALA A 1 280 ? 10.779 -2.690 -13.529 1.00 97.44 280 ALA A N 1
ATOM 2216 C CA . ALA A 1 280 ? 9.713 -3.437 -12.875 1.00 97.44 280 ALA A CA 1
ATOM 2217 C C . ALA A 1 280 ? 9.577 -4.854 -13.435 1.00 97.44 280 ALA A C 1
ATOM 2219 O O . ALA A 1 280 ? 9.563 -5.826 -12.676 1.00 97.44 280 ALA A O 1
ATOM 2220 N N . HIS A 1 281 ? 9.561 -4.998 -14.765 1.00 96.31 281 HIS A N 1
ATOM 2221 C CA . HIS A 1 281 ? 9.582 -6.326 -15.369 1.00 96.31 281 HIS A CA 1
ATOM 2222 C C . HIS A 1 281 ? 10.870 -7.083 -15.055 1.00 96.31 281 HIS A C 1
ATOM 2224 O O . HIS A 1 281 ? 10.806 -8.280 -14.776 1.00 96.31 281 HIS A O 1
ATOM 2230 N N . ARG A 1 282 ? 12.025 -6.410 -15.082 1.00 95.50 282 ARG A N 1
ATOM 2231 C CA . ARG A 1 282 ? 13.309 -7.059 -14.827 1.00 95.50 282 ARG A CA 1
ATOM 2232 C C . ARG A 1 282 ? 13.348 -7.709 -13.446 1.00 95.50 282 ARG A C 1
ATOM 2234 O O . ARG A 1 282 ? 13.691 -8.884 -13.334 1.00 95.50 282 ARG A O 1
ATOM 2241 N N . ILE A 1 283 ? 12.952 -6.961 -12.420 1.00 95.81 283 ILE A N 1
ATOM 2242 C CA . ILE A 1 283 ? 12.851 -7.460 -11.045 1.00 95.81 283 ILE A CA 1
ATOM 2243 C C . ILE A 1 283 ? 11.811 -8.581 -10.979 1.00 95.81 283 ILE A C 1
ATOM 2245 O O . ILE A 1 283 ? 12.088 -9.643 -10.425 1.00 95.81 283 ILE A O 1
ATOM 2249 N N . ARG A 1 284 ? 10.641 -8.395 -11.608 1.00 95.12 284 ARG A N 1
ATOM 2250 C CA . ARG A 1 284 ? 9.564 -9.394 -11.610 1.00 95.12 284 ARG A CA 1
ATOM 2251 C C . ARG A 1 284 ? 9.968 -10.725 -12.256 1.00 95.12 284 ARG A C 1
ATOM 2253 O O . ARG A 1 284 ? 9.563 -11.781 -11.770 1.00 95.12 284 ARG A O 1
ATOM 2260 N N . GLY A 1 285 ? 10.735 -10.688 -13.342 1.00 89.56 285 GLY A N 1
ATOM 2261 C CA . GLY A 1 285 ? 11.254 -11.877 -14.023 1.00 89.56 285 GLY A CA 1
ATOM 2262 C C . GLY A 1 285 ? 12.341 -12.602 -13.223 1.00 89.56 285 GLY A C 1
ATOM 2263 O O . GLY A 1 285 ? 12.520 -13.804 -13.394 1.00 89.56 285 GLY A O 1
ATOM 2264 N N . GLY A 1 286 ? 13.026 -11.889 -12.324 1.00 85.88 286 GLY A N 1
ATOM 2265 C CA . GLY A 1 286 ? 14.081 -12.406 -11.451 1.00 85.88 286 GLY A CA 1
ATOM 2266 C C . GLY A 1 286 ? 13.642 -12.740 -10.022 1.00 85.88 286 GLY A C 1
ATOM 2267 O O . GLY A 1 286 ? 14.506 -12.945 -9.178 1.00 85.88 286 GLY A O 1
ATOM 2268 N N . VAL A 1 287 ? 12.341 -12.806 -9.707 1.00 84.81 287 VAL A N 1
ATOM 2269 C CA . VAL A 1 287 ? 11.854 -13.027 -8.320 1.00 84.81 287 VAL A CA 1
ATOM 2270 C C . VAL A 1 287 ? 12.296 -14.353 -7.690 1.00 84.81 287 VAL A C 1
ATOM 2272 O O . VAL A 1 287 ? 12.218 -14.511 -6.479 1.00 84.81 287 VAL A O 1
ATOM 2275 N N . HIS A 1 288 ? 12.746 -15.317 -8.495 1.00 84.00 288 HIS A N 1
ATOM 2276 C CA . HIS A 1 288 ? 13.258 -16.607 -8.019 1.00 84.00 288 HIS A CA 1
ATOM 2277 C C . HIS A 1 288 ? 14.772 -16.600 -7.759 1.00 84.00 288 HIS A C 1
ATOM 2279 O O . HIS A 1 288 ? 15.340 -17.620 -7.378 1.00 84.00 288 HIS A O 1
ATOM 2285 N N . THR A 1 289 ? 15.429 -15.464 -7.980 1.00 86.94 289 THR A N 1
ATOM 2286 C CA . THR A 1 289 ? 16.861 -15.248 -7.750 1.00 86.94 289 THR A CA 1
ATOM 2287 C C . THR A 1 289 ? 17.045 -14.094 -6.775 1.00 86.94 289 THR A C 1
ATOM 2289 O O . THR A 1 289 ? 16.184 -13.226 -6.710 1.00 86.94 289 THR A O 1
ATOM 2292 N N . SER A 1 290 ? 18.140 -14.048 -6.015 1.00 86.69 290 SER A N 1
ATOM 2293 C CA . SER A 1 290 ? 18.406 -12.888 -5.149 1.00 86.69 290 SER A CA 1
ATOM 2294 C C . SER A 1 290 ? 18.605 -11.620 -5.991 1.00 86.69 290 SER A C 1
ATOM 2296 O O . SER A 1 290 ? 19.258 -11.680 -7.034 1.00 86.69 290 SER A O 1
ATOM 2298 N N . LEU A 1 291 ? 18.037 -10.487 -5.559 1.00 92.00 291 LEU A N 1
ATOM 2299 C CA . LEU A 1 291 ? 18.256 -9.182 -6.192 1.00 92.00 291 LEU A CA 1
ATOM 2300 C C . LEU A 1 291 ? 19.695 -8.722 -5.890 1.00 92.00 291 LEU A C 1
ATOM 2302 O O . LEU A 1 291 ? 19.994 -8.476 -4.722 1.00 92.00 291 LEU A O 1
ATOM 2306 N N . PRO A 1 292 ? 20.584 -8.583 -6.892 1.00 91.69 292 PRO A N 1
ATOM 2307 C CA . PRO A 1 292 ? 22.000 -8.283 -6.667 1.00 91.69 292 PRO A CA 1
ATOM 2308 C C . PRO A 1 292 ? 22.238 -6.781 -6.416 1.00 91.69 292 PRO A C 1
ATOM 2310 O O . PRO A 1 292 ? 22.973 -6.131 -7.154 1.00 91.69 292 PRO A O 1
ATOM 2313 N N . GLU A 1 293 ? 21.577 -6.219 -5.401 1.00 93.94 293 GLU A N 1
ATOM 2314 C CA . GLU A 1 293 ? 21.688 -4.813 -5.002 1.00 93.94 293 GLU A CA 1
ATOM 2315 C C . GLU A 1 293 ? 21.979 -4.669 -3.507 1.00 93.94 293 GLU A C 1
ATOM 2317 O O . GLU A 1 293 ? 21.221 -5.156 -2.672 1.00 93.94 293 GLU A O 1
ATOM 2322 N N . ASP A 1 294 ? 23.024 -3.934 -3.152 1.00 89.75 294 ASP A N 1
ATOM 2323 C CA . ASP A 1 294 ? 23.486 -3.783 -1.766 1.00 89.75 294 ASP A CA 1
ATOM 2324 C C . ASP A 1 294 ? 23.398 -2.337 -1.278 1.00 89.75 294 ASP A C 1
ATOM 2326 O O . ASP A 1 294 ? 23.436 -2.100 -0.066 1.00 89.75 294 ASP A O 1
ATOM 2330 N N . ASP A 1 295 ? 23.282 -1.376 -2.198 1.00 90.88 295 ASP A N 1
ATOM 2331 C CA . ASP A 1 295 ? 23.202 0.034 -1.857 1.00 90.88 295 ASP A CA 1
ATOM 2332 C C . ASP A 1 295 ? 21.789 0.403 -1.388 1.00 90.88 295 ASP A C 1
ATOM 2334 O O . ASP A 1 295 ? 20.792 0.172 -2.072 1.00 90.88 295 ASP A O 1
ATOM 2338 N N . HIS A 1 296 ? 21.703 0.983 -0.191 1.00 87.81 296 HIS A N 1
ATOM 2339 C CA . HIS A 1 296 ? 20.432 1.305 0.453 1.00 87.81 296 HIS A CA 1
ATOM 2340 C C . HIS A 1 296 ? 19.604 2.317 -0.350 1.00 87.81 296 HIS A C 1
ATOM 2342 O O . HIS A 1 296 ? 18.406 2.110 -0.535 1.00 87.81 296 HIS A O 1
ATOM 2348 N N . PHE A 1 297 ? 20.235 3.369 -0.874 1.00 88.75 297 PHE A N 1
ATOM 2349 C CA . PHE A 1 297 ? 19.537 4.392 -1.651 1.00 88.75 297 PHE A CA 1
ATOM 2350 C C . PHE A 1 297 ? 19.072 3.851 -3.001 1.00 88.75 297 PHE A C 1
ATOM 2352 O O . PHE A 1 297 ? 17.998 4.205 -3.482 1.00 88.75 297 PHE A O 1
ATOM 2359 N N . GLU A 1 298 ? 19.847 2.958 -3.614 1.00 94.19 298 GLU A N 1
ATOM 2360 C CA . GLU A 1 298 ? 19.425 2.262 -4.825 1.00 94.19 298 GLU A CA 1
ATOM 2361 C C . GLU A 1 298 ? 18.249 1.315 -4.546 1.00 94.19 298 GLU A C 1
ATOM 2363 O O . GLU A 1 298 ? 17.317 1.283 -5.346 1.00 94.19 298 GLU A O 1
ATOM 2368 N N . LEU A 1 299 ? 18.219 0.607 -3.409 1.00 94.31 299 LEU A N 1
ATOM 2369 C CA . LEU A 1 299 ? 17.056 -0.197 -3.003 1.00 94.31 299 LEU A CA 1
ATOM 2370 C C . LEU A 1 299 ? 15.796 0.673 -2.847 1.00 94.31 299 LEU A C 1
ATOM 2372 O O . LEU A 1 299 ? 14.740 0.316 -3.374 1.00 94.31 299 LEU A O 1
ATOM 2376 N N . GLU A 1 300 ? 15.901 1.833 -2.193 1.00 93.00 300 GLU A N 1
ATOM 2377 C CA . GLU A 1 300 ? 14.801 2.805 -2.098 1.00 93.00 300 GLU A CA 1
ATOM 2378 C C . GLU A 1 300 ? 14.357 3.298 -3.480 1.00 93.00 300 GLU A C 1
ATOM 2380 O O . GLU A 1 300 ? 13.167 3.279 -3.801 1.00 93.00 300 GLU A O 1
ATOM 2385 N N . ALA A 1 301 ? 15.302 3.678 -4.342 1.00 93.38 301 ALA A N 1
ATOM 2386 C CA . ALA A 1 301 ? 15.004 4.155 -5.688 1.00 93.38 301 ALA A CA 1
ATOM 2387 C C . ALA A 1 301 ? 14.294 3.091 -6.542 1.00 93.38 301 ALA A C 1
ATOM 2389 O O . ALA A 1 301 ? 13.362 3.419 -7.280 1.00 93.38 301 ALA A O 1
ATOM 2390 N N . LEU A 1 302 ? 14.696 1.819 -6.429 1.00 96.69 302 LEU A N 1
ATOM 2391 C CA . LEU A 1 302 ? 14.038 0.697 -7.102 1.00 96.69 302 LEU A CA 1
ATOM 2392 C C . LEU A 1 302 ? 12.612 0.496 -6.581 1.00 96.69 302 LEU A C 1
ATOM 2394 O O . LEU A 1 302 ? 11.689 0.346 -7.383 1.00 96.69 302 LEU A O 1
ATOM 2398 N N . PHE A 1 303 ? 12.416 0.535 -5.260 1.00 97.25 303 PHE A N 1
ATOM 2399 C CA . PHE A 1 303 ? 11.095 0.391 -4.650 1.00 97.25 303 PHE A CA 1
ATOM 2400 C C . PHE A 1 303 ? 10.136 1.500 -5.106 1.00 97.25 303 PHE A C 1
ATOM 2402 O O . PHE A 1 303 ? 9.023 1.231 -5.564 1.00 97.25 303 PHE A O 1
ATOM 2409 N N . ILE A 1 304 ? 10.601 2.750 -5.078 1.00 95.50 304 ILE A N 1
ATOM 2410 C CA . ILE A 1 304 ? 9.842 3.904 -5.565 1.00 95.50 304 ILE A CA 1
ATOM 2411 C C . ILE A 1 304 ? 9.568 3.802 -7.072 1.00 95.50 304 ILE A C 1
ATOM 2413 O O . ILE A 1 304 ? 8.465 4.123 -7.518 1.00 95.50 304 ILE A O 1
ATOM 2417 N N . GLY A 1 305 ? 10.530 3.318 -7.864 1.00 95.38 305 GLY A N 1
ATOM 2418 C CA . GLY A 1 305 ? 10.345 3.058 -9.294 1.00 95.38 305 GLY A CA 1
ATOM 2419 C C . GLY A 1 305 ? 9.213 2.065 -9.574 1.00 95.38 305 GLY A C 1
ATOM 2420 O O . GLY A 1 305 ? 8.397 2.306 -10.461 1.00 95.38 305 GLY A O 1
ATOM 2421 N N . LEU A 1 306 ? 9.093 0.998 -8.773 1.00 98.06 306 LEU A N 1
ATOM 2422 C CA . LEU A 1 306 ? 7.988 0.036 -8.868 1.00 98.06 306 LEU A CA 1
ATOM 2423 C C . LEU A 1 306 ? 6.631 0.675 -8.550 1.00 98.06 306 LEU A C 1
ATOM 2425 O O . LEU A 1 306 ? 5.668 0.487 -9.296 1.00 98.06 306 LEU A O 1
ATOM 2429 N N . MET A 1 307 ? 6.555 1.456 -7.469 1.00 97.94 307 MET A N 1
ATOM 2430 C CA . MET A 1 307 ? 5.322 2.158 -7.106 1.00 97.94 307 MET A CA 1
ATOM 2431 C C . MET A 1 307 ? 4.894 3.144 -8.198 1.00 97.94 307 MET A C 1
ATOM 2433 O O . MET A 1 307 ? 3.718 3.205 -8.562 1.00 97.94 307 MET A O 1
ATOM 2437 N N . ARG A 1 308 ? 5.857 3.882 -8.762 1.00 95.31 308 ARG A N 1
ATOM 2438 C CA . ARG A 1 308 ? 5.619 4.832 -9.852 1.00 95.31 308 ARG A CA 1
ATOM 2439 C C . ARG A 1 308 ? 5.185 4.128 -11.137 1.00 95.31 308 ARG A C 1
ATOM 2441 O O . ARG A 1 308 ? 4.247 4.595 -11.775 1.00 95.31 308 ARG A O 1
ATOM 2448 N N . ALA A 1 309 ? 5.787 2.989 -11.482 1.00 96.06 309 ALA A N 1
ATOM 2449 C CA . ALA A 1 309 ? 5.359 2.163 -12.611 1.00 96.06 309 ALA A CA 1
ATOM 2450 C C . ALA A 1 309 ? 3.879 1.756 -12.494 1.00 96.06 309 ALA A C 1
ATOM 2452 O O . ALA A 1 309 ? 3.125 1.907 -13.456 1.00 96.06 309 ALA A O 1
ATOM 2453 N N . ALA A 1 310 ? 3.438 1.300 -11.316 1.00 98.00 310 ALA A N 1
ATOM 2454 C CA . ALA A 1 310 ? 2.035 0.949 -11.083 1.00 98.00 310 ALA A CA 1
ATOM 2455 C C . ALA A 1 310 ? 1.094 2.158 -11.203 1.00 98.00 310 ALA A C 1
ATOM 2457 O O . ALA A 1 310 ? 0.117 2.089 -11.950 1.00 98.00 310 ALA A O 1
ATOM 2458 N N . LEU A 1 311 ? 1.412 3.269 -10.527 1.00 97.12 311 LEU A N 1
ATOM 2459 C CA . LEU A 1 311 ? 0.607 4.494 -10.567 1.00 97.12 311 LEU A CA 1
ATOM 2460 C C . LEU A 1 311 ? 0.471 5.039 -11.994 1.00 97.12 311 LEU A C 1
ATOM 2462 O O . LEU A 1 311 ? -0.631 5.344 -12.440 1.00 97.12 311 LEU A O 1
ATOM 2466 N N . LEU A 1 312 ? 1.577 5.148 -12.731 1.00 95.12 312 LEU A N 1
ATOM 2467 C CA . LEU A 1 312 ? 1.549 5.695 -14.086 1.00 95.12 312 LEU A CA 1
ATOM 2468 C C . LEU A 1 312 ? 0.807 4.765 -15.056 1.00 95.12 312 LEU A C 1
ATOM 2470 O O . LEU A 1 312 ? 0.092 5.260 -15.923 1.00 95.12 312 LEU A O 1
ATOM 2474 N N . THR A 1 313 ? 0.907 3.439 -14.879 1.00 95.88 313 THR A N 1
ATOM 2475 C CA . THR A 1 313 ? 0.089 2.488 -15.656 1.00 95.88 313 THR A CA 1
ATOM 2476 C C . THR A 1 313 ? -1.397 2.702 -15.378 1.00 95.88 313 THR A C 1
ATOM 2478 O O . THR A 1 313 ? -2.196 2.738 -16.309 1.00 95.88 313 THR A O 1
ATOM 2481 N N . PHE A 1 314 ? -1.777 2.890 -14.109 1.00 96.75 314 PHE A N 1
ATOM 2482 C CA . PHE A 1 314 ? -3.156 3.197 -13.734 1.00 96.75 314 PHE A CA 1
ATOM 2483 C C . PHE A 1 314 ? -3.650 4.481 -14.419 1.00 96.75 314 PHE A C 1
ATOM 2485 O O . PHE A 1 314 ? -4.677 4.447 -15.095 1.00 96.75 314 PHE A O 1
ATOM 2492 N N . ILE A 1 315 ? -2.895 5.579 -14.331 1.00 94.75 315 ILE A N 1
ATOM 2493 C CA . ILE A 1 315 ? -3.268 6.869 -14.940 1.00 94.75 315 ILE A CA 1
ATOM 2494 C C . ILE A 1 315 ? -3.429 6.748 -16.462 1.00 94.75 315 ILE A C 1
ATOM 2496 O O . ILE A 1 315 ? -4.427 7.216 -17.018 1.00 94.75 315 ILE A O 1
ATOM 2500 N N . GLU A 1 316 ? -2.489 6.077 -17.133 1.00 93.25 316 GLU A N 1
ATOM 2501 C CA . GLU A 1 316 ? -2.558 5.808 -18.574 1.00 93.25 316 GLU A CA 1
ATOM 2502 C C . GLU A 1 316 ? -3.841 5.039 -18.925 1.00 93.25 316 GLU A C 1
ATOM 2504 O O . GLU A 1 316 ? -4.546 5.397 -19.866 1.00 93.25 316 GLU A O 1
ATOM 2509 N N . THR A 1 317 ? -4.203 4.011 -18.155 1.00 93.25 317 THR A N 1
ATOM 2510 C CA . THR A 1 317 ? -5.418 3.225 -18.430 1.00 93.25 317 THR A CA 1
ATOM 2511 C C . THR A 1 317 ? -6.715 3.992 -18.168 1.00 93.25 317 THR A C 1
ATOM 2513 O O . THR A 1 317 ? -7.653 3.860 -18.953 1.00 93.25 317 THR A O 1
ATOM 2516 N N . GLN A 1 318 ? -6.770 4.833 -17.128 1.00 90.56 318 GLN A N 1
ATOM 2517 C CA . GLN A 1 318 ? -7.950 5.650 -16.816 1.00 90.56 318 GLN A CA 1
ATOM 2518 C C . GLN A 1 318 ? -8.193 6.729 -17.871 1.00 90.56 318 GLN A C 1
ATOM 2520 O O . GLN A 1 318 ? -9.325 6.913 -18.312 1.00 90.56 318 GLN A O 1
ATOM 2525 N N . SER A 1 319 ? -7.125 7.372 -18.350 1.00 83.06 319 SER A N 1
ATOM 2526 C CA . SER A 1 319 ? -7.196 8.397 -19.404 1.00 83.06 319 SER A CA 1
ATOM 2527 C C . SER A 1 319 ? -7.737 7.855 -20.736 1.00 83.06 319 SER A C 1
ATOM 2529 O O . SER A 1 319 ? -8.124 8.617 -21.616 1.00 83.06 319 SER A O 1
ATOM 2531 N N . ASN A 1 320 ? -7.752 6.529 -20.891 1.00 72.00 320 ASN A N 1
ATOM 2532 C CA . ASN A 1 320 ? -8.177 5.821 -22.092 1.00 72.00 320 ASN A CA 1
ATOM 2533 C C . ASN A 1 320 ? -9.584 5.208 -21.985 1.00 72.00 320 ASN A C 1
ATOM 2535 O O . ASN A 1 320 ? -10.044 4.584 -22.951 1.00 72.00 320 ASN A O 1
ATOM 2539 N N . LEU A 1 321 ? -10.267 5.353 -20.845 1.00 71.88 321 LEU A N 1
ATOM 2540 C CA . LEU A 1 321 ? -11.669 4.967 -20.736 1.00 71.88 321 LEU A CA 1
ATOM 2541 C C . LEU A 1 321 ? -12.515 5.967 -21.538 1.00 71.88 321 LEU A C 1
ATOM 2543 O O . LEU A 1 321 ? -12.362 7.174 -21.352 1.00 71.88 321 LEU A O 1
ATOM 2547 N N . PRO A 1 322 ? -13.396 5.506 -22.445 1.00 55.28 322 PRO A N 1
ATOM 2548 C CA . PRO A 1 322 ? -14.319 6.410 -23.114 1.00 55.28 322 PRO A CA 1
ATOM 2549 C C . PRO A 1 322 ? -15.159 7.107 -22.044 1.00 55.28 322 PRO A C 1
ATOM 2551 O O . PRO A 1 322 ? -15.718 6.420 -21.186 1.00 55.28 322 PRO A O 1
ATOM 2554 N N . GLU A 1 323 ? -15.246 8.443 -22.094 1.00 48.56 323 GLU A N 1
ATOM 2555 C CA . GLU A 1 323 ? -16.182 9.203 -21.262 1.00 48.56 323 GLU A CA 1
ATOM 2556 C C . GLU A 1 323 ? -17.534 8.496 -21.328 1.00 48.56 323 GLU A C 1
ATOM 2558 O O . GLU A 1 323 ? -18.122 8.336 -22.406 1.00 48.56 323 GLU A O 1
ATOM 2563 N N . ALA A 1 324 ? -17.988 7.981 -20.185 1.00 42.16 324 ALA A N 1
ATOM 2564 C CA . ALA A 1 324 ? -19.294 7.370 -20.093 1.00 42.16 324 ALA A CA 1
ATOM 2565 C C . ALA A 1 324 ? -20.292 8.429 -20.561 1.00 42.16 324 ALA A C 1
ATOM 2567 O O . ALA A 1 324 ? -20.459 9.457 -19.907 1.00 42.16 324 ALA A O 1
ATOM 2568 N N . LYS A 1 325 ? -20.913 8.206 -21.726 1.00 38.28 325 LYS A N 1
ATOM 2569 C CA . LYS A 1 325 ? -22.013 9.037 -22.206 1.00 38.28 325 LYS A CA 1
ATOM 2570 C C . LYS A 1 325 ? -23.035 9.093 -21.081 1.00 38.28 325 LYS A C 1
ATOM 2572 O O . LYS A 1 325 ? -23.699 8.092 -20.816 1.00 38.28 325 LYS A O 1
ATOM 2577 N N . HIS A 1 326 ? -23.124 10.239 -20.414 1.00 29.92 326 HIS A N 1
ATOM 2578 C CA . HIS A 1 326 ? -24.194 10.513 -19.475 1.00 29.92 326 HIS A CA 1
ATOM 2579 C C . HIS A 1 326 ? -25.520 10.272 -20.211 1.00 29.92 326 HIS A C 1
ATOM 2581 O O . HIS A 1 326 ? -25.745 10.906 -21.247 1.00 29.92 326 HIS A O 1
ATOM 2587 N N . PRO A 1 327 ? -26.378 9.341 -19.756 1.00 38.56 327 PRO A N 1
ATOM 2588 C CA . PRO A 1 327 ? -27.750 9.328 -20.223 1.00 38.56 327 PRO A CA 1
ATOM 2589 C C . PRO A 1 327 ? -28.398 10.621 -19.721 1.00 38.56 327 PRO A C 1
ATOM 2591 O O . PRO A 1 327 ? -28.342 10.920 -18.526 1.00 38.56 327 PRO A O 1
ATOM 2594 N N . ALA A 1 328 ? -28.906 11.405 -20.669 1.00 38.16 328 ALA A N 1
ATOM 2595 C CA . ALA A 1 328 ? -29.740 12.571 -20.410 1.00 38.16 328 ALA A CA 1
ATOM 2596 C C . ALA A 1 328 ? -31.052 12.180 -19.720 1.00 38.16 328 ALA A C 1
ATOM 2598 O O . ALA A 1 328 ? -31.528 11.044 -19.970 1.00 38.16 328 ALA A O 1
#

Organism: Rhizobium etli (strain ATCC 51251 / DSM 11541 / JCM 21823 / NBRC 15573 / CFN 42) (NCBI:txid347834)

Foldseek 3Di:
DDPVPLVVLVCLVVVVCVVVPNDDDDDDPVSVVVNLLSLLVNLQVVCVVVVHDLVNLLVLLQVLLQVLVVCVVVVNVVVSVVSLVVSVVSLSSSCSPVVDDPVVSQVVSADHPPDPGRSCCVSPNPVLVVLLVLQLVLLVVLQVPDPLVDDDDDSVLSVVLSVLCVVVVLCLLSVLSVQLVCLLPVPDPCSQVSLQLSLLSLLVSLQVLLVSLVQPDPALLVSLLVLADPCQLNVQSPDPVLVCLQPVPVVVVVVVVSLVVLVVLSVGNSSLLNSLSSLSSNSNNCSVDGRPDDDSVVSVVSSSSSSVNSSVSSVSSVVPPPDDPPDD

Sequence (328 aa):
MRLSGLRKSARVLRYIIRDHGGGRFQLSPTEAAAYEQQSQNLALASAARFGIGDDELLALIHFLAETWSNWHRDGRPLIAEAYKAVLEKAIILTRHTEGMSFAQLRERIGKIGGWFKPIFDLIWPDWAEEEKERVRLTLKGATRSSKLNTIAVTDSDIEAFVNFLAAGGLEAFFWRLKSFEDHALRGNEFAREGMRSDIQGMAIAVEHVTVSLGGTETQLYEKFKQLWRNPDVLQILKRGDVAPLARKADLANDWSSLKTRIKALANEPSGQIAADLVMAHRIRGGVHTSLPEDDHFELEALFIGLMRAALLTFIETQSNLPEAKHPA

Radius of gyration: 26.19 Å; chains: 1; bounding box: 66×42×66 Å

Secondary structure (DSSP, 8-state):
--THHHHHHTTHHHHHHHHTTTSS----HHHHHHHHHHHHHHHHHHHHHHT--HHHHHHHHHHHHHHHHHHHHTT-HHHHHHHHHHHHHHHHHHHHHHT--HHHHHHHH---TT-SS-HHHHHS--HHHHHHHHHHHHHHHHHHT----S----HHHHHHHHHHHHHTT-HHHHHHHHHHHHHHHH-STTHHHHHHHHHHHHHHHHHHHHHHTT--SSSHHHHHHHH---HHHHHHHH-TTTHHHHH-GGGGGGHHHHHHHHHGGGGSTTHHHHHHHHHHHHHHHTTTS------HHHHHHHHHHHHHHHHHHHHHHHTTS-------

pLDDT: mean 86.95, std 13.64, range [29.92, 98.31]